Protein AF-A0A8H3QWP5-F1 (afdb_monomer)

Organism: NCBI:txid94130

Sequence (178 aa):
MARTQIYDEMELYLPGKKREYLRKMTQKAKNIYTLFKGIGIDKIGVVTSSADAISRLTDAQIQNIINLYTDELTKSQKLIGVNNCSRTRGLPAEVPAFSQPNAPSEMISSDMSQANVPSTSQSNPTYDRAYFRNKALDQYPNLYREFSSEKFDYYGITDETPCPLCKLDHDDEEVRKR

Structure (mmCIF, N/CA/C/O backbone):
data_AF-A0A8H3QWP5-F1
#
_entry.id   AF-A0A8H3QWP5-F1
#
loop_
_atom_site.group_PDB
_atom_site.id
_atom_site.type_symbol
_atom_site.label_atom_id
_atom_site.label_alt_id
_atom_site.label_comp_id
_atom_site.label_asym_id
_atom_site.label_entity_id
_atom_site.label_seq_id
_atom_site.pdbx_PDB_ins_code
_atom_site.Cartn_x
_atom_site.Cartn_y
_atom_site.Cartn_z
_atom_site.occupancy
_atom_site.B_iso_or_equiv
_atom_site.auth_seq_id
_atom_site.auth_comp_id
_atom_site.auth_asym_id
_atom_site.auth_atom_id
_atom_site.pdbx_PDB_model_num
ATOM 1 N N . MET A 1 1 ? 25.375 -9.830 1.004 1.00 60.62 1 MET A N 1
ATOM 2 C CA . MET A 1 1 ? 25.092 -11.029 0.184 1.00 60.62 1 MET A CA 1
ATOM 3 C C . MET A 1 1 ? 23.595 -11.269 -0.020 1.00 60.62 1 MET A C 1
ATOM 5 O O . MET A 1 1 ? 23.189 -11.263 -1.171 1.00 60.62 1 MET A O 1
ATOM 9 N N . ALA A 1 2 ? 22.760 -11.334 1.028 1.00 73.88 2 ALA A N 1
ATOM 10 C CA . ALA A 1 2 ? 21.319 -11.635 0.899 1.00 73.88 2 ALA A CA 1
ATOM 11 C C . ALA A 1 2 ? 20.515 -10.723 -0.058 1.00 73.88 2 ALA A C 1
ATOM 13 O O . ALA A 1 2 ? 19.660 -11.181 -0.804 1.00 73.88 2 ALA A O 1
ATOM 14 N N . ARG A 1 3 ? 20.800 -9.413 -0.082 1.00 71.06 3 ARG A N 1
ATOM 15 C CA . ARG A 1 3 ? 20.026 -8.457 -0.894 1.00 71.06 3 ARG A CA 1
ATOM 16 C C . ARG A 1 3 ? 20.215 -8.638 -2.404 1.00 71.06 3 ARG A C 1
ATOM 18 O O . ARG A 1 3 ? 19.312 -8.308 -3.156 1.00 71.06 3 ARG A O 1
ATOM 25 N N . THR A 1 4 ? 21.380 -9.121 -2.836 1.00 77.19 4 THR A N 1
ATOM 26 C CA . THR A 1 4 ? 21.665 -9.379 -4.256 1.00 77.19 4 THR A CA 1
ATOM 27 C C . THR A 1 4 ? 20.955 -10.647 -4.720 1.00 77.19 4 THR A C 1
ATOM 29 O O . THR A 1 4 ? 20.291 -10.602 -5.746 1.00 77.19 4 THR A O 1
ATOM 32 N N . GLN A 1 5 ? 20.984 -11.698 -3.892 1.00 82.62 5 GLN A N 1
ATOM 33 C CA . GLN A 1 5 ? 20.311 -12.977 -4.148 1.00 82.62 5 GLN A CA 1
ATOM 34 C C . GLN A 1 5 ? 18.800 -12.805 -4.350 1.00 82.62 5 GLN A C 1
ATOM 36 O O . GLN A 1 5 ? 18.251 -13.344 -5.299 1.00 82.62 5 GLN A O 1
ATOM 41 N N . ILE A 1 6 ? 18.145 -11.959 -3.545 1.00 83.25 6 ILE A N 1
ATOM 42 C CA . ILE A 1 6 ? 16.712 -11.652 -3.719 1.00 83.25 6 ILE A CA 1
ATOM 43 C C . ILE A 1 6 ? 16.421 -11.052 -5.102 1.00 83.25 6 ILE A C 1
ATOM 45 O O . ILE A 1 6 ? 15.401 -11.362 -5.711 1.00 83.25 6 ILE A O 1
ATOM 49 N N . TYR A 1 7 ? 17.296 -10.178 -5.610 1.00 83.44 7 TYR A N 1
ATOM 50 C CA . TYR A 1 7 ? 17.092 -9.603 -6.939 1.00 83.44 7 TYR A CA 1
ATOM 51 C C . TYR A 1 7 ? 17.389 -10.608 -8.053 1.00 83.44 7 TYR A C 1
ATOM 53 O O . TYR A 1 7 ? 16.681 -10.578 -9.053 1.00 83.44 7 TYR A O 1
ATOM 61 N N . ASP A 1 8 ? 18.384 -11.481 -7.871 1.00 82.25 8 ASP A N 1
ATOM 62 C CA . ASP A 1 8 ? 18.670 -12.581 -8.800 1.00 82.25 8 ASP A CA 1
ATOM 63 C C . ASP A 1 8 ? 17.463 -13.541 -8.890 1.00 82.25 8 ASP A C 1
ATOM 65 O O . ASP A 1 8 ? 17.059 -13.930 -9.982 1.00 82.25 8 ASP A O 1
ATOM 69 N N . GLU A 1 9 ? 16.823 -13.857 -7.759 1.00 85.62 9 GLU A N 1
ATOM 70 C CA . GLU A 1 9 ? 15.600 -14.671 -7.711 1.00 85.62 9 GLU A CA 1
ATOM 71 C C . GLU A 1 9 ? 14.400 -13.964 -8.356 1.00 85.62 9 GLU A C 1
ATOM 73 O O . GLU A 1 9 ? 13.692 -14.562 -9.163 1.00 85.62 9 GLU A O 1
ATOM 78 N N . MET A 1 10 ? 14.166 -12.682 -8.050 1.00 83.88 10 MET A N 1
ATOM 79 C CA . MET A 1 10 ? 13.062 -11.909 -8.640 1.00 83.88 10 MET A CA 1
ATOM 80 C C . MET A 1 10 ? 13.187 -11.752 -10.160 1.00 83.88 10 MET A C 1
ATOM 82 O O . MET A 1 10 ? 12.172 -11.682 -10.854 1.00 83.88 10 MET A O 1
ATOM 86 N N . GLU A 1 11 ? 14.414 -11.690 -10.677 1.00 81.00 11 GLU A N 1
ATOM 87 C CA . GLU A 1 11 ? 14.702 -11.573 -12.108 1.00 81.00 11 GLU A CA 1
ATOM 88 C C . GLU A 1 11 ? 14.178 -12.788 -12.898 1.00 81.00 11 GLU A C 1
ATOM 90 O O . GLU A 1 11 ? 13.692 -12.610 -14.015 1.00 81.00 11 GLU A O 1
ATOM 95 N N . LEU A 1 12 ? 14.146 -13.987 -12.293 1.00 80.94 12 LEU A N 1
ATOM 96 C CA . LEU A 1 12 ? 13.561 -15.197 -12.898 1.00 80.94 12 LEU A CA 1
ATOM 97 C C . LEU A 1 12 ? 12.047 -15.081 -13.131 1.00 80.94 12 LEU A C 1
ATOM 99 O O . LEU A 1 12 ? 11.532 -15.609 -14.115 1.00 80.94 12 LEU A O 1
ATOM 103 N N . TYR A 1 13 ? 11.332 -14.388 -12.243 1.00 82.75 13 TYR A N 1
ATOM 104 C CA . TYR A 1 13 ? 9.871 -14.249 -12.305 1.00 82.75 13 TYR A CA 1
ATOM 105 C C . TYR A 1 13 ? 9.412 -12.987 -13.052 1.00 82.75 13 TYR A C 1
ATOM 107 O O . TYR A 1 13 ? 8.229 -12.853 -13.362 1.00 82.75 13 TYR A O 1
ATOM 115 N N . LEU A 1 14 ? 10.327 -12.055 -13.345 1.00 83.75 14 LEU A N 1
ATOM 116 C CA . LEU A 1 14 ? 10.035 -10.765 -13.981 1.00 83.75 14 LEU A CA 1
ATOM 117 C C . LEU A 1 14 ? 10.857 -10.568 -15.270 1.00 83.75 14 LEU A C 1
ATOM 119 O O . LEU A 1 14 ? 11.648 -9.618 -15.359 1.00 83.75 14 LEU A O 1
ATOM 123 N N . PRO A 1 15 ? 10.668 -11.427 -16.294 1.00 78.94 15 PRO A 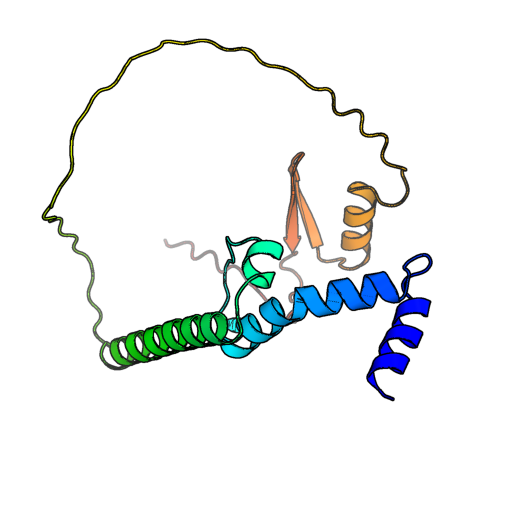N 1
ATOM 124 C CA . PRO A 1 15 ? 11.441 -11.356 -17.528 1.00 78.94 15 PRO A CA 1
ATOM 125 C C . PRO A 1 15 ? 11.294 -9.980 -18.192 1.00 78.94 15 PRO A C 1
ATOM 127 O O . PRO A 1 15 ? 10.198 -9.444 -18.355 1.00 78.94 15 PRO A O 1
ATOM 130 N N . GLY A 1 16 ? 12.429 -9.376 -18.550 1.00 79.56 16 GLY A N 1
ATOM 131 C CA . GLY A 1 16 ? 12.493 -8.048 -19.171 1.00 79.56 16 GLY A CA 1
ATOM 132 C C . GLY A 1 16 ? 12.560 -6.865 -18.194 1.00 79.56 16 GLY A C 1
ATOM 133 O O . GLY A 1 16 ? 12.768 -5.729 -18.632 1.00 79.56 16 GLY A O 1
ATOM 134 N N . LYS A 1 17 ? 12.445 -7.079 -16.876 1.00 83.12 17 LYS A N 1
ATOM 135 C CA . LYS A 1 17 ? 12.687 -6.024 -15.878 1.00 83.12 17 LYS A CA 1
ATOM 136 C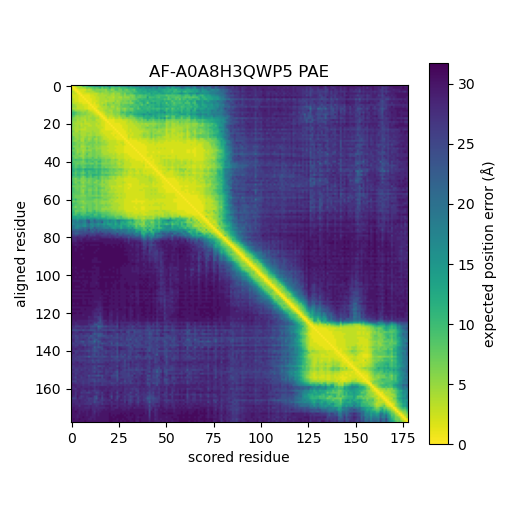 C . LYS A 1 17 ? 14.152 -6.013 -15.454 1.00 83.12 17 LYS A C 1
ATOM 138 O O . LYS A 1 17 ? 14.677 -6.988 -14.939 1.00 83.12 17 LYS A O 1
ATOM 143 N N . LYS A 1 18 ? 14.814 -4.863 -15.620 1.00 86.75 18 LYS A N 1
ATOM 144 C CA . LYS A 1 18 ? 16.208 -4.689 -15.193 1.00 86.75 18 LYS A CA 1
ATOM 145 C C . LYS A 1 18 ? 16.312 -4.634 -13.669 1.00 86.75 18 LYS A C 1
ATOM 147 O O . LYS A 1 18 ? 15.551 -3.922 -13.012 1.00 86.75 18 LYS A O 1
ATOM 152 N N . ARG A 1 19 ? 17.358 -5.249 -13.121 1.00 84.06 19 ARG A N 1
ATOM 153 C CA . ARG A 1 19 ? 17.723 -5.173 -11.696 1.00 84.06 19 ARG A CA 1
ATOM 154 C C . ARG A 1 19 ? 17.751 -3.754 -11.127 1.00 84.06 19 ARG A C 1
ATOM 156 O O . ARG A 1 19 ? 17.296 -3.514 -10.012 1.00 84.06 19 ARG A O 1
ATOM 163 N N . GLU A 1 20 ? 18.267 -2.790 -11.887 1.00 86.19 20 GLU A N 1
ATOM 164 C CA . GLU A 1 20 ? 18.340 -1.396 -11.435 1.00 86.19 20 GLU A CA 1
ATOM 165 C C . GLU A 1 20 ? 16.951 -0.775 -11.229 1.00 86.19 20 GLU A C 1
ATOM 167 O O . GLU A 1 20 ? 16.735 -0.023 -10.277 1.00 86.19 20 GLU A O 1
ATOM 172 N N . TYR A 1 21 ? 15.992 -1.131 -12.085 1.00 87.12 21 TYR A N 1
ATOM 173 C CA . TYR A 1 21 ? 14.604 -0.713 -11.932 1.00 87.12 21 TYR A CA 1
ATOM 174 C C . TYR A 1 21 ? 13.995 -1.305 -10.655 1.00 87.12 21 TYR A C 1
ATOM 176 O O . TYR A 1 21 ? 13.415 -0.561 -9.865 1.00 87.12 21 TYR A O 1
ATOM 184 N N . LEU A 1 22 ? 14.210 -2.602 -10.396 1.00 85.50 22 LEU A N 1
ATOM 185 C CA . LEU A 1 22 ? 13.763 -3.257 -9.159 1.00 85.50 22 LEU A CA 1
ATOM 186 C C . LEU A 1 22 ? 14.337 -2.558 -7.923 1.00 85.50 22 LEU A C 1
ATOM 188 O O . LEU A 1 22 ? 13.596 -2.203 -7.010 1.00 85.50 22 LEU A O 1
ATOM 192 N N . ARG A 1 23 ? 15.640 -2.255 -7.925 1.00 85.31 23 ARG A N 1
ATOM 193 C CA . ARG A 1 23 ? 16.289 -1.523 -6.829 1.00 85.31 23 ARG A CA 1
ATOM 194 C C . ARG A 1 23 ? 15.645 -0.155 -6.582 1.00 85.31 23 ARG A C 1
ATOM 196 O O . ARG A 1 23 ? 15.408 0.189 -5.424 1.00 85.31 23 ARG A O 1
ATOM 203 N N . LYS A 1 24 ? 15.367 0.617 -7.640 1.00 85.50 24 LYS A N 1
ATOM 204 C CA . LYS A 1 24 ? 14.715 1.936 -7.536 1.00 85.50 24 LYS A CA 1
ATOM 205 C C . LYS A 1 24 ? 13.301 1.814 -6.965 1.00 85.50 24 LYS A C 1
ATOM 207 O O . LYS A 1 24 ? 12.938 2.583 -6.079 1.00 85.50 24 LYS A O 1
ATOM 212 N N . MET A 1 25 ? 12.535 0.819 -7.409 1.00 84.50 25 MET A N 1
ATOM 213 C CA . MET A 1 25 ? 11.189 0.557 -6.891 1.00 84.50 25 MET A CA 1
ATOM 214 C C . MET A 1 25 ? 11.210 0.163 -5.410 1.00 84.50 25 MET A C 1
ATOM 216 O O . MET A 1 25 ? 10.470 0.740 -4.617 1.00 84.50 25 MET A O 1
ATOM 220 N N . THR A 1 26 ? 12.116 -0.727 -4.998 1.00 86.81 26 THR A N 1
ATOM 221 C CA . THR A 1 26 ? 12.268 -1.121 -3.587 1.00 86.81 26 THR A CA 1
ATOM 222 C C . THR A 1 26 ? 12.691 0.053 -2.705 1.00 86.81 26 THR A C 1
ATOM 224 O O . THR A 1 26 ? 12.250 0.165 -1.563 1.00 86.81 26 THR A O 1
ATOM 227 N N . GLN A 1 27 ? 13.537 0.953 -3.217 1.00 83.62 27 GLN A N 1
ATOM 228 C CA . GLN A 1 27 ? 13.913 2.171 -2.496 1.00 83.62 27 GLN A CA 1
ATOM 229 C C . GLN A 1 27 ? 12.716 3.107 -2.295 1.00 83.62 27 GLN A C 1
ATOM 231 O O . GLN A 1 27 ? 12.522 3.580 -1.179 1.00 83.62 27 GLN A O 1
ATOM 236 N N . LYS A 1 28 ? 11.886 3.314 -3.326 1.00 85.00 28 LYS A N 1
ATOM 237 C CA . LYS A 1 28 ? 10.649 4.108 -3.221 1.00 85.00 28 LYS A CA 1
ATOM 238 C C . LYS A 1 28 ? 9.640 3.500 -2.241 1.00 85.00 28 LYS A C 1
ATOM 240 O O . LYS A 1 28 ? 9.022 4.204 -1.450 1.00 85.00 28 LYS A O 1
ATOM 245 N N . ALA A 1 29 ? 9.503 2.176 -2.250 1.00 89.88 29 ALA A N 1
ATOM 246 C CA . ALA A 1 29 ? 8.539 1.474 -1.408 1.00 89.88 29 ALA A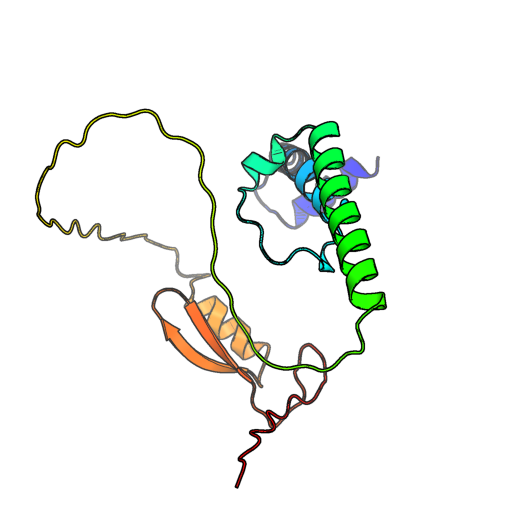 CA 1
ATOM 247 C C . ALA A 1 29 ? 8.916 1.441 0.085 1.00 89.88 29 ALA A C 1
ATOM 249 O O . ALA A 1 29 ? 8.054 1.176 0.924 1.00 89.88 29 ALA A O 1
ATOM 250 N N . LYS A 1 30 ? 10.182 1.717 0.438 1.00 91.88 30 LYS A N 1
ATOM 251 C CA . LYS A 1 30 ? 10.691 1.617 1.816 1.00 91.88 30 LYS A CA 1
ATOM 252 C C . LYS A 1 30 ? 9.825 2.395 2.810 1.00 91.88 30 LYS A C 1
ATOM 254 O O . LYS A 1 30 ? 9.472 1.867 3.857 1.00 91.88 30 LYS A O 1
ATOM 259 N N . ASN A 1 31 ? 9.467 3.628 2.470 1.00 93.56 31 ASN A N 1
ATOM 260 C CA . ASN A 1 31 ? 8.755 4.524 3.379 1.00 93.56 31 ASN A CA 1
ATOM 261 C C . ASN A 1 31 ? 7.309 4.080 3.609 1.00 93.56 31 ASN A C 1
ATOM 263 O O . ASN A 1 31 ? 6.837 4.093 4.743 1.00 93.56 31 ASN A O 1
ATOM 267 N N . ILE A 1 32 ? 6.648 3.607 2.550 1.00 93.88 32 ILE A N 1
ATOM 268 C CA . ILE A 1 32 ? 5.295 3.042 2.617 1.00 93.88 32 ILE A CA 1
ATOM 269 C C . ILE A 1 32 ? 5.292 1.824 3.548 1.00 93.88 32 ILE A C 1
ATOM 271 O O . ILE A 1 32 ? 4.470 1.739 4.456 1.00 93.88 32 ILE A O 1
ATOM 275 N N . TYR A 1 33 ? 6.261 0.918 3.372 1.00 94.12 33 TYR A N 1
ATOM 276 C CA . TYR A 1 33 ? 6.401 -0.263 4.221 1.00 94.12 33 TYR A CA 1
ATOM 277 C C . TYR A 1 33 ? 6.630 0.100 5.694 1.00 94.12 33 TYR A C 1
ATOM 279 O O . TYR A 1 33 ? 5.945 -0.431 6.566 1.00 94.12 33 TYR A O 1
ATOM 287 N N . THR A 1 34 ? 7.566 1.010 5.982 1.00 94.81 34 THR A N 1
ATOM 288 C CA . THR A 1 34 ? 7.873 1.429 7.359 1.00 94.81 34 THR A CA 1
ATOM 289 C C . THR A 1 34 ? 6.657 2.057 8.036 1.00 94.81 34 THR A C 1
ATOM 291 O O . THR A 1 34 ? 6.351 1.709 9.175 1.00 94.81 34 THR A O 1
ATOM 294 N N . LEU A 1 35 ? 5.940 2.933 7.326 1.00 94.94 35 LEU A N 1
ATOM 295 C CA . LEU A 1 35 ? 4.741 3.590 7.837 1.00 94.94 35 LEU A CA 1
ATOM 296 C C . LEU A 1 35 ? 3.647 2.571 8.173 1.00 94.94 35 LEU A C 1
ATOM 298 O O . LEU A 1 35 ? 3.133 2.558 9.289 1.00 94.94 35 LEU A O 1
ATOM 302 N N . PHE A 1 36 ? 3.320 1.685 7.230 1.00 94.62 36 PHE A N 1
ATOM 303 C CA . PHE A 1 36 ? 2.208 0.747 7.405 1.00 94.62 36 PHE A CA 1
ATOM 304 C C . PHE A 1 36 ? 2.518 -0.308 8.461 1.00 94.62 36 PHE A C 1
ATOM 306 O O . PHE A 1 36 ? 1.656 -0.654 9.263 1.00 94.62 36 PHE A O 1
ATOM 313 N N . LYS A 1 37 ? 3.767 -0.779 8.512 1.00 94.94 37 LYS A N 1
ATOM 314 C CA . LYS A 1 37 ? 4.221 -1.687 9.565 1.00 94.94 37 LYS A CA 1
ATOM 315 C C . LYS A 1 37 ? 4.176 -1.034 10.947 1.00 94.94 37 LYS A C 1
ATOM 317 O O . LYS A 1 37 ? 3.827 -1.709 11.906 1.00 94.94 37 LYS A O 1
ATOM 322 N N . GLY A 1 38 ? 4.540 0.247 11.047 1.00 93.94 38 GLY A N 1
ATOM 323 C CA . GLY A 1 38 ? 4.520 0.990 12.308 1.00 93.94 38 GLY A CA 1
ATOM 324 C C . GLY A 1 38 ? 3.110 1.216 12.853 1.00 93.94 38 GLY A C 1
ATOM 325 O O . GLY A 1 38 ? 2.896 1.099 14.054 1.00 93.94 38 GLY A O 1
ATOM 326 N N . ILE A 1 39 ? 2.143 1.486 11.975 1.00 92.88 39 ILE A N 1
ATOM 327 C CA . ILE A 1 39 ? 0.730 1.642 12.351 1.00 92.88 39 ILE A CA 1
ATOM 328 C C . ILE A 1 39 ? 0.085 0.277 12.673 1.00 92.88 39 ILE A C 1
ATOM 330 O O . ILE A 1 39 ? -0.640 0.137 13.665 1.00 92.88 39 ILE A O 1
ATOM 334 N N . GLY A 1 40 ? 0.396 -0.736 11.862 1.00 93.00 40 GLY A N 1
ATOM 335 C CA . GLY A 1 40 ? -0.297 -2.022 11.811 1.00 93.00 40 GLY A CA 1
ATOM 336 C C . GLY A 1 40 ? -1.222 -2.061 10.597 1.00 93.00 40 GLY A C 1
ATOM 337 O O . GLY A 1 40 ? -2.135 -1.246 10.481 1.00 93.00 40 GLY A O 1
ATOM 338 N N . ILE A 1 41 ? -0.967 -2.986 9.669 1.00 90.50 41 ILE A N 1
ATOM 339 C CA . ILE A 1 41 ? -1.709 -3.096 8.399 1.00 90.50 41 ILE A CA 1
ATOM 340 C C . ILE A 1 41 ? -3.196 -3.373 8.655 1.00 90.50 41 ILE A C 1
ATOM 342 O O . ILE A 1 41 ? -4.048 -2.855 7.944 1.00 90.50 41 ILE A O 1
ATOM 346 N N . ASP A 1 42 ? -3.497 -4.125 9.711 1.00 90.25 42 ASP A N 1
ATOM 347 C CA . ASP A 1 42 ? -4.840 -4.439 10.204 1.00 90.25 42 ASP A CA 1
ATOM 348 C C . ASP A 1 42 ? -5.661 -3.200 10.592 1.00 90.25 42 ASP A C 1
ATOM 350 O O . ASP A 1 42 ? -6.889 -3.239 10.572 1.00 90.25 42 ASP A O 1
ATOM 354 N N . LYS A 1 43 ? -4.994 -2.090 10.916 1.00 89.69 43 LYS A N 1
ATOM 355 C CA . LYS A 1 43 ? -5.643 -0.845 11.347 1.00 89.69 43 LYS A CA 1
ATOM 356 C C . LYS A 1 43 ? -5.855 0.141 10.204 1.00 89.69 43 LYS A C 1
ATOM 358 O O . LYS A 1 43 ? -6.516 1.159 10.386 1.00 89.69 43 LYS A O 1
ATOM 363 N N . ILE A 1 44 ? -5.278 -0.123 9.034 1.00 90.88 44 ILE A N 1
ATOM 364 C CA . ILE A 1 44 ? -5.355 0.775 7.885 1.00 90.88 44 ILE A CA 1
ATOM 365 C C . ILE A 1 44 ? -6.569 0.386 7.045 1.00 90.88 44 ILE A C 1
ATOM 367 O O . ILE A 1 44 ? -6.556 -0.629 6.358 1.00 90.88 44 ILE A O 1
ATOM 371 N N . GLY A 1 45 ? -7.609 1.223 7.075 1.00 89.56 45 GLY A N 1
ATOM 372 C CA . GLY A 1 45 ? -8.791 1.049 6.227 1.00 89.56 45 GLY A CA 1
ATOM 373 C C . GLY A 1 45 ? -8.579 1.573 4.805 1.00 89.56 45 GLY A C 1
ATOM 374 O O . GLY A 1 45 ? -8.578 0.815 3.841 1.00 89.56 45 GLY A O 1
ATOM 375 N N . VAL A 1 46 ? -8.395 2.889 4.663 1.00 90.75 46 VAL A N 1
ATOM 376 C CA . VAL A 1 46 ? -8.254 3.559 3.359 1.00 90.75 46 VAL A CA 1
ATOM 377 C C . VAL A 1 46 ? -7.092 4.543 3.397 1.00 90.75 46 VAL A C 1
ATOM 379 O O . VAL A 1 46 ? -6.923 5.287 4.362 1.00 90.75 46 VAL A O 1
ATOM 382 N N . VAL A 1 47 ? -6.313 4.576 2.315 1.00 92.25 47 VAL A N 1
ATOM 383 C CA . VAL A 1 47 ? -5.229 5.540 2.109 1.00 92.25 47 VAL A CA 1
ATOM 384 C C . VAL A 1 47 ? -5.573 6.410 0.908 1.00 92.25 47 VAL A C 1
ATOM 386 O O . VAL A 1 47 ? -5.664 5.924 -0.214 1.00 92.25 47 VAL A O 1
ATOM 389 N N . THR A 1 48 ? -5.769 7.705 1.147 1.00 95.25 48 THR A N 1
ATOM 390 C CA . THR A 1 48 ? -6.101 8.697 0.107 1.00 95.25 48 THR A CA 1
ATOM 391 C C . THR A 1 48 ? -4.863 9.328 -0.537 1.00 95.25 48 THR A C 1
ATOM 393 O O . THR A 1 48 ? -4.951 9.937 -1.601 1.00 95.25 48 THR A O 1
ATOM 396 N N . SER A 1 49 ? -3.695 9.170 0.088 1.00 92.62 49 SER A N 1
ATOM 397 C CA . SER A 1 49 ? -2.414 9.680 -0.405 1.00 92.62 49 SER A CA 1
ATOM 398 C C . SER A 1 49 ? -1.814 8.780 -1.484 1.00 92.62 49 SER A C 1
ATOM 400 O O . SER A 1 49 ? -1.868 7.555 -1.394 1.00 92.62 49 SER A O 1
ATOM 402 N N . SER A 1 50 ? -1.161 9.379 -2.482 1.00 93.00 50 SER A N 1
ATOM 403 C CA . SER A 1 50 ? -0.458 8.611 -3.514 1.00 93.00 50 SER A CA 1
ATOM 404 C C . SER A 1 50 ? 0.814 7.947 -2.974 1.00 93.00 50 SER A C 1
ATOM 406 O O . SER A 1 50 ? 1.462 8.443 -2.047 1.00 93.00 50 SER A O 1
ATOM 408 N N . ALA A 1 51 ? 1.223 6.843 -3.606 1.00 90.50 51 ALA A N 1
ATOM 409 C CA . ALA A 1 51 ? 2.452 6.134 -3.251 1.00 90.50 51 ALA A CA 1
ATOM 410 C C . ALA A 1 51 ? 3.698 7.032 -3.360 1.00 90.50 51 ALA A C 1
ATOM 412 O O . ALA A 1 51 ? 4.556 7.005 -2.478 1.00 90.50 51 ALA A O 1
ATOM 413 N N . ASP A 1 52 ? 3.781 7.875 -4.395 1.00 90.69 52 ASP A N 1
ATOM 414 C CA . ASP A 1 52 ? 4.894 8.817 -4.551 1.00 90.69 52 ASP A CA 1
ATOM 415 C C . ASP A 1 52 ? 4.882 9.906 -3.463 1.00 90.69 52 ASP A C 1
ATOM 417 O O . ASP A 1 52 ? 5.947 10.292 -2.982 1.00 90.69 52 ASP A O 1
ATOM 421 N N . ALA A 1 53 ? 3.708 10.378 -3.022 1.00 93.31 53 ALA A N 1
ATOM 422 C CA . ALA A 1 53 ? 3.620 11.348 -1.929 1.00 93.31 53 ALA A CA 1
ATOM 423 C C . ALA A 1 53 ? 4.137 10.754 -0.610 1.00 93.31 53 ALA A C 1
ATOM 425 O O . ALA A 1 53 ? 4.966 11.370 0.059 1.00 93.31 53 ALA A O 1
ATOM 426 N N . ILE A 1 54 ? 3.722 9.527 -0.281 1.00 94.19 54 ILE A N 1
ATOM 427 C CA . ILE A 1 54 ? 4.192 8.808 0.913 1.00 94.19 54 ILE A CA 1
ATOM 428 C C . ILE A 1 54 ? 5.693 8.500 0.799 1.00 94.19 54 ILE A C 1
ATOM 430 O O . ILE A 1 54 ? 6.441 8.637 1.766 1.00 94.19 54 ILE A O 1
ATOM 434 N N . SER A 1 55 ? 6.167 8.148 -0.400 1.00 92.88 55 SER A N 1
ATOM 435 C CA . SER A 1 55 ? 7.585 7.884 -0.658 1.00 92.88 55 SER A CA 1
ATOM 436 C C . SER A 1 55 ? 8.482 9.097 -0.398 1.00 92.88 55 SER A C 1
ATOM 438 O O . SER A 1 55 ? 9.672 8.905 -0.160 1.00 92.88 55 SER A O 1
ATOM 440 N N . ARG A 1 56 ? 7.958 10.327 -0.450 1.00 93.62 56 ARG A N 1
ATOM 441 C CA . ARG A 1 56 ? 8.737 11.556 -0.222 1.00 93.62 56 ARG A CA 1
ATOM 442 C C . ARG A 1 56 ? 8.879 11.940 1.250 1.00 93.62 56 ARG A C 1
ATOM 444 O O . ARG A 1 56 ? 9.626 12.871 1.542 1.00 93.62 56 ARG A O 1
ATOM 451 N N . LEU A 1 57 ? 8.181 11.257 2.156 1.00 93.88 57 LEU A N 1
ATOM 452 C CA . LEU A 1 57 ? 8.283 11.520 3.589 1.00 93.88 57 LEU A CA 1
ATOM 453 C C . LEU A 1 57 ? 9.684 11.193 4.114 1.00 93.88 57 LEU A C 1
ATOM 455 O O . LEU A 1 57 ? 10.323 10.240 3.669 1.00 93.88 57 LEU A O 1
ATOM 459 N N . THR A 1 58 ? 10.155 11.967 5.086 1.00 94.62 58 THR A N 1
ATOM 460 C CA . THR A 1 58 ? 11.376 11.646 5.832 1.00 94.62 58 THR A CA 1
ATOM 461 C C . THR A 1 58 ? 11.080 10.647 6.948 1.00 94.62 58 THR A C 1
ATOM 463 O O . THR A 1 58 ? 9.947 10.546 7.420 1.00 94.62 58 THR A O 1
ATOM 466 N N . ASP A 1 59 ? 12.108 9.942 7.425 1.00 93.94 59 ASP A N 1
ATOM 467 C CA . ASP A 1 59 ? 11.962 8.980 8.527 1.00 93.94 59 ASP A CA 1
ATOM 468 C C . ASP A 1 59 ? 11.343 9.636 9.785 1.00 93.94 59 ASP A C 1
ATOM 470 O O . ASP A 1 59 ? 10.494 9.040 10.447 1.00 93.94 59 ASP A O 1
ATOM 474 N N . ALA A 1 60 ? 11.678 10.902 10.067 1.00 95.94 60 ALA A N 1
ATOM 475 C CA . ALA A 1 60 ? 11.090 11.667 11.170 1.00 95.94 60 ALA A CA 1
ATOM 476 C C . ALA A 1 60 ? 9.596 11.976 10.955 1.00 95.94 60 ALA A C 1
ATOM 478 O O . ALA A 1 60 ? 8.797 11.857 11.881 1.00 95.94 60 ALA A O 1
ATOM 479 N N . GLN A 1 61 ? 9.200 12.342 9.730 1.00 96.19 61 GLN A N 1
ATOM 480 C CA . GLN A 1 61 ? 7.790 12.568 9.395 1.00 96.19 61 GLN A CA 1
ATOM 481 C C . GLN A 1 61 ? 6.975 11.279 9.523 1.00 96.19 61 GLN A C 1
ATOM 483 O O . GLN A 1 61 ? 5.875 11.306 10.066 1.00 96.19 61 GLN A O 1
ATOM 488 N N . ILE A 1 62 ? 7.533 10.149 9.078 1.00 95.69 62 ILE A N 1
ATOM 489 C CA . ILE A 1 62 ? 6.912 8.827 9.224 1.00 95.69 62 ILE A CA 1
ATOM 490 C C . ILE A 1 62 ? 6.687 8.508 10.703 1.00 95.69 62 ILE A C 1
ATOM 492 O O . ILE A 1 62 ? 5.578 8.135 11.082 1.00 95.69 62 ILE A O 1
ATOM 496 N N . GLN A 1 63 ? 7.700 8.708 11.550 1.00 95.19 63 GLN A N 1
ATOM 497 C CA . GLN A 1 63 ? 7.577 8.424 12.977 1.00 95.19 63 GLN A CA 1
ATOM 498 C C . GLN A 1 63 ? 6.534 9.314 13.665 1.00 95.19 63 GLN A C 1
ATOM 500 O O . GLN A 1 63 ? 5.762 8.826 14.486 1.00 95.19 63 GLN A O 1
ATOM 505 N N . ASN A 1 64 ? 6.456 10.595 13.297 1.00 95.81 64 ASN A N 1
ATOM 506 C CA . ASN A 1 64 ? 5.437 11.499 13.830 1.00 95.81 64 ASN A CA 1
ATOM 507 C C . ASN A 1 64 ? 4.016 11.036 13.483 1.00 95.81 64 ASN A C 1
ATOM 509 O O . ASN A 1 64 ? 3.140 11.077 14.343 1.00 95.81 64 ASN A O 1
ATOM 513 N N . ILE A 1 65 ? 3.795 10.558 12.254 1.00 94.31 65 ILE A N 1
ATOM 514 C CA . ILE A 1 65 ? 2.493 10.020 11.834 1.00 94.31 65 ILE A CA 1
ATOM 515 C C . ILE A 1 65 ? 2.154 8.750 12.626 1.00 94.31 65 ILE A C 1
ATOM 517 O O . ILE A 1 65 ? 1.032 8.613 13.108 1.00 94.31 65 ILE A O 1
ATOM 521 N N . ILE A 1 66 ? 3.122 7.842 12.801 1.00 94.75 66 ILE A N 1
ATOM 522 C CA . ILE A 1 66 ? 2.936 6.616 13.596 1.00 94.75 66 ILE A CA 1
ATOM 523 C C . ILE A 1 66 ? 2.543 6.961 15.038 1.00 94.75 66 ILE A C 1
ATOM 525 O O . ILE A 1 66 ? 1.593 6.384 15.572 1.00 94.75 66 ILE A O 1
ATOM 529 N N . ASN A 1 67 ? 3.244 7.911 15.661 1.00 93.56 67 ASN A N 1
ATOM 530 C CA . ASN A 1 67 ? 2.977 8.326 17.037 1.00 93.56 67 ASN A CA 1
ATOM 531 C C . ASN A 1 67 ? 1.580 8.941 17.171 1.00 93.56 67 ASN A C 1
ATOM 533 O O . ASN A 1 67 ? 0.827 8.537 18.051 1.00 93.56 67 ASN A O 1
ATOM 537 N N . LEU A 1 68 ? 1.199 9.837 16.251 1.00 91.12 68 LEU A N 1
ATOM 538 C CA . LEU A 1 68 ? -0.135 10.438 16.224 1.00 91.12 68 LEU A CA 1
ATOM 539 C C . LEU A 1 68 ? -1.236 9.369 16.188 1.00 91.12 68 LEU A C 1
ATOM 541 O O . LEU A 1 68 ? -2.158 9.405 16.999 1.00 91.12 68 LEU A O 1
ATOM 545 N N . TYR A 1 69 ? -1.108 8.386 15.293 1.00 88.12 69 TYR 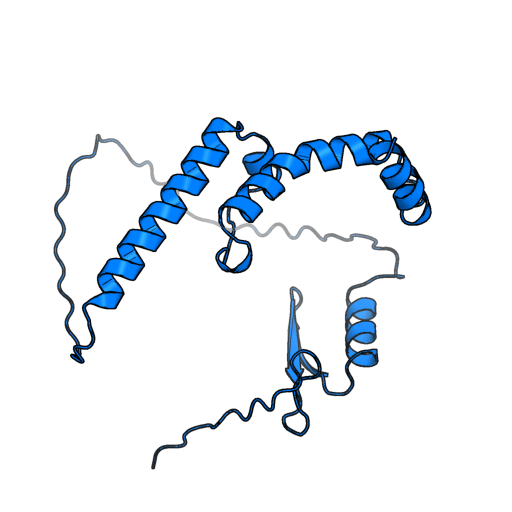A N 1
ATOM 546 C CA . TYR A 1 69 ? -2.109 7.327 15.146 1.00 88.12 69 TYR A CA 1
ATOM 547 C C . TYR A 1 69 ? -2.161 6.397 16.368 1.00 88.12 69 TYR A C 1
ATOM 549 O O . TYR A 1 69 ? -3.229 5.951 16.784 1.00 88.12 69 TYR A O 1
ATOM 557 N N . THR A 1 70 ? -1.011 6.124 16.985 1.00 86.94 70 THR A N 1
ATOM 558 C CA . THR A 1 70 ? -0.923 5.294 18.197 1.00 86.94 70 THR A CA 1
ATOM 559 C C . THR A 1 70 ? -1.531 6.007 19.413 1.00 86.94 70 THR A C 1
ATOM 561 O O . THR A 1 70 ? -2.246 5.391 20.207 1.00 86.94 70 THR A O 1
ATOM 564 N N . ASP A 1 71 ? -1.318 7.317 19.537 1.00 83.00 71 ASP A N 1
ATOM 565 C CA . ASP A 1 71 ? -1.872 8.141 20.615 1.00 83.00 71 ASP A CA 1
ATOM 566 C C . ASP A 1 71 ? -3.393 8.319 20.488 1.00 83.00 71 ASP A C 1
ATOM 568 O O . ASP A 1 71 ? -4.116 8.292 21.487 1.00 83.00 71 ASP A O 1
ATOM 572 N N . GLU A 1 72 ? -3.919 8.475 19.272 1.00 79.31 72 GLU A N 1
ATOM 573 C CA . GLU A 1 72 ? -5.370 8.494 19.040 1.00 79.31 72 GLU A CA 1
ATOM 574 C C . GLU A 1 72 ? -6.023 7.149 19.377 1.00 79.31 72 GLU A C 1
ATOM 576 O O . 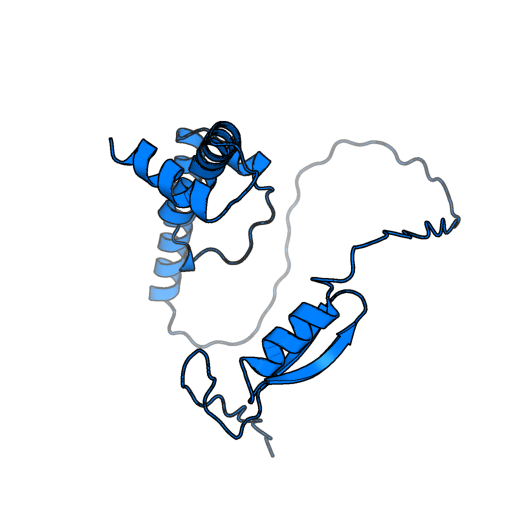GLU A 1 72 ? -7.099 7.103 19.986 1.00 79.31 72 GLU A O 1
ATOM 581 N N . LEU A 1 73 ? -5.355 6.040 19.053 1.00 72.81 73 LEU A N 1
ATOM 582 C CA . LEU A 1 73 ? -5.847 4.701 19.361 1.00 72.81 73 LEU A CA 1
ATOM 583 C C . LEU A 1 73 ? -5.879 4.440 20.875 1.00 72.81 73 LEU A C 1
ATOM 585 O O . LEU A 1 73 ? -6.859 3.919 21.404 1.00 72.81 73 LEU A O 1
ATOM 589 N N . THR A 1 74 ? -4.839 4.852 21.601 1.00 73.75 74 THR A N 1
ATOM 590 C CA . THR A 1 74 ? -4.797 4.701 23.065 1.00 73.75 74 THR A CA 1
ATOM 591 C C . THR A 1 74 ? -5.832 5.584 23.765 1.00 73.75 74 THR A C 1
ATOM 593 O O . THR A 1 74 ? -6.471 5.142 24.723 1.00 73.75 74 THR A O 1
ATOM 596 N N . LYS A 1 75 ? -6.076 6.806 23.270 1.00 78.69 75 LYS A N 1
ATOM 597 C CA . LYS A 1 75 ? -7.145 7.685 23.779 1.00 78.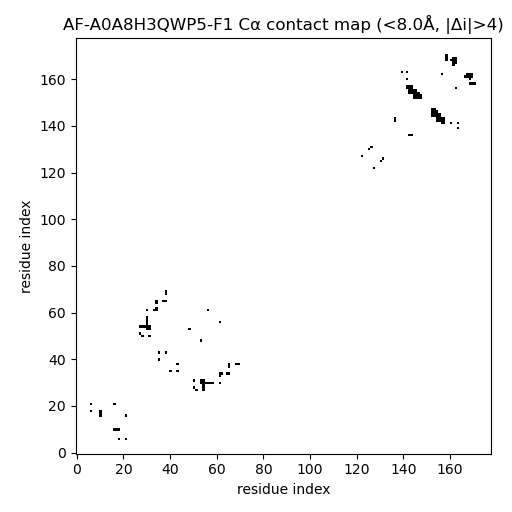69 75 LYS A CA 1
ATOM 598 C C . LYS A 1 75 ? -8.540 7.120 23.516 1.00 78.69 75 LYS A C 1
ATOM 600 O O . LYS A 1 75 ? -9.362 7.103 24.431 1.00 78.69 75 LYS A O 1
ATOM 605 N N . SER A 1 76 ? -8.808 6.646 22.300 1.00 67.00 76 SER A N 1
ATOM 606 C CA . SER A 1 76 ? -10.115 6.078 21.937 1.00 67.00 76 SER A CA 1
ATOM 607 C C . SER A 1 76 ? -10.417 4.788 22.707 1.00 67.00 76 SER A C 1
ATOM 609 O O . SER A 1 76 ? -11.515 4.647 23.241 1.00 67.00 76 SER A O 1
ATOM 611 N N . GLN A 1 77 ? -9.438 3.898 22.894 1.00 66.38 77 GLN A N 1
ATOM 612 C CA . GLN A 1 77 ? -9.598 2.700 23.732 1.00 66.38 77 GLN A CA 1
ATOM 613 C C . GLN A 1 77 ? -9.853 3.036 25.206 1.00 66.38 77 GLN A C 1
ATOM 615 O O . GLN A 1 77 ? -10.693 2.404 25.848 1.00 66.38 77 GLN A O 1
ATOM 620 N N . LYS A 1 78 ? -9.187 4.066 25.744 1.00 63.06 78 LYS A N 1
ATOM 621 C CA . LYS A 1 78 ? -9.423 4.539 27.117 1.00 63.06 78 LYS A CA 1
ATOM 622 C C . LYS A 1 78 ? -10.839 5.094 27.312 1.00 63.06 78 LYS A C 1
ATOM 624 O O . LYS A 1 78 ? -11.377 4.987 28.409 1.00 63.06 78 LYS A O 1
ATOM 629 N 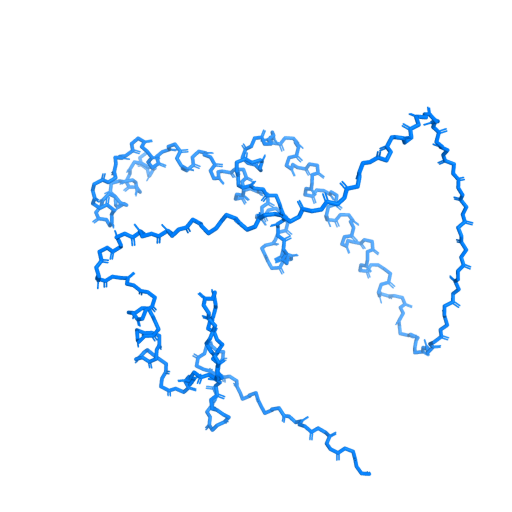N . LEU A 1 79 ? -11.448 5.652 26.264 1.00 56.38 79 LEU A N 1
ATOM 630 C CA . LEU A 1 79 ? -12.830 6.140 26.294 1.00 56.38 79 LEU A CA 1
ATOM 631 C C . LEU A 1 79 ? -13.854 4.992 26.230 1.00 56.38 79 LEU A C 1
ATOM 633 O O . LEU A 1 79 ? -14.890 5.058 26.887 1.00 56.38 79 LEU A O 1
ATOM 637 N N . ILE A 1 80 ? -13.541 3.920 25.494 1.00 52.94 80 ILE A N 1
ATOM 638 C CA . ILE A 1 80 ? -14.392 2.723 25.369 1.00 52.94 80 ILE A CA 1
ATOM 639 C C . ILE A 1 80 ? -14.331 1.853 26.640 1.00 52.94 80 ILE A C 1
ATOM 641 O O . ILE A 1 80 ? -15.324 1.249 27.035 1.00 52.94 80 ILE A O 1
ATOM 645 N N . GLY A 1 81 ? -13.207 1.859 27.366 1.00 49.09 81 GLY A N 1
ATOM 646 C CA . GLY A 1 81 ? -13.071 1.179 28.663 1.00 49.09 81 GLY A CA 1
ATOM 647 C C . GLY A 1 81 ? -13.955 1.729 29.796 1.00 49.09 81 GLY A C 1
ATOM 648 O O . GLY A 1 81 ? -13.915 1.187 30.898 1.00 49.09 81 GLY A O 1
ATOM 649 N N . VAL A 1 82 ? -14.739 2.790 29.558 1.00 49.03 82 VAL A N 1
ATOM 650 C CA . VAL A 1 82 ? -15.584 3.447 30.574 1.00 49.03 82 VAL A CA 1
ATOM 651 C C . VAL A 1 82 ? -17.083 3.416 30.225 1.00 49.03 82 VAL A C 1
ATOM 653 O O . VAL A 1 82 ? -17.898 3.831 31.043 1.00 49.03 82 VAL A O 1
ATOM 656 N N . ASN A 1 83 ? -17.515 2.888 29.073 1.00 47.94 83 ASN A N 1
ATOM 657 C CA . ASN A 1 83 ? -18.920 3.009 28.659 1.00 47.94 83 ASN A CA 1
ATOM 658 C C . ASN A 1 83 ? -19.625 1.691 28.295 1.00 47.94 83 ASN A C 1
ATOM 660 O O . ASN A 1 83 ? -20.199 1.555 27.220 1.00 47.94 83 ASN A O 1
ATOM 664 N N . ASN A 1 84 ? -19.788 0.804 29.282 1.00 47.81 84 ASN A N 1
ATOM 665 C CA . ASN A 1 84 ? -21.045 0.050 29.380 1.00 47.81 84 ASN A CA 1
ATOM 666 C C . ASN A 1 84 ? -22.129 0.962 29.969 1.00 47.81 84 ASN A C 1
ATOM 668 O O . ASN A 1 84 ? -22.473 0.873 31.142 1.00 47.81 84 ASN A O 1
ATOM 672 N N . CYS A 1 85 ? -22.656 1.863 29.144 1.00 38.25 85 CYS A N 1
ATOM 673 C CA . CYS A 1 85 ? -23.902 2.564 29.424 1.00 38.25 85 CYS A CA 1
ATOM 674 C C . CYS A 1 85 ? -24.694 2.676 28.126 1.00 38.25 85 CYS A C 1
ATOM 676 O O . CYS A 1 85 ? -24.464 3.537 27.282 1.00 38.25 85 CYS A O 1
ATOM 678 N N . SER A 1 86 ? -25.654 1.772 27.989 1.00 52.59 86 SER A N 1
ATOM 679 C CA . SER A 1 86 ? -26.743 1.849 27.032 1.00 52.59 86 SER A CA 1
ATOM 680 C C . SER A 1 86 ? -27.536 3.143 27.232 1.00 52.59 86 SER A C 1
ATOM 682 O O . SER A 1 86 ? -28.292 3.248 28.200 1.00 52.59 86 SER A O 1
ATOM 684 N N . ARG A 1 87 ? -27.438 4.107 26.304 1.00 40.38 87 ARG A N 1
ATOM 685 C CA . ARG A 1 87 ? -28.572 5.003 26.033 1.00 40.38 87 ARG A CA 1
ATOM 686 C C . ARG A 1 87 ? -28.576 5.644 24.647 1.00 40.38 87 ARG A C 1
ATOM 688 O O . ARG A 1 87 ? -27.610 6.215 24.165 1.00 40.38 87 ARG A O 1
ATOM 695 N N . THR A 1 88 ? -29.761 5.534 24.071 1.00 35.00 88 THR A N 1
ATOM 696 C CA . THR A 1 88 ? -30.327 6.105 22.853 1.00 35.00 88 THR A CA 1
ATOM 697 C C . THR A 1 88 ? -30.281 7.637 22.744 1.00 35.00 88 THR A C 1
ATOM 699 O O . THR A 1 88 ? -30.611 8.319 23.708 1.00 35.00 88 THR A O 1
ATOM 702 N N . ARG A 1 89 ? -30.069 8.093 21.496 1.00 44.56 89 ARG A N 1
ATOM 703 C CA . ARG A 1 89 ? -30.658 9.248 20.771 1.00 44.56 89 ARG A CA 1
ATOM 704 C C . ARG A 1 89 ? -30.522 10.662 21.380 1.00 44.56 89 ARG A C 1
ATOM 706 O O . ARG A 1 89 ? -31.154 10.981 22.377 1.00 44.56 89 ARG A O 1
ATOM 713 N N . GLY A 1 90 ? -29.865 11.550 20.624 1.00 29.86 90 GLY A N 1
ATOM 714 C CA . GLY A 1 90 ? -30.030 13.008 20.705 1.00 29.86 90 GLY A CA 1
ATOM 715 C C . GLY A 1 90 ? -28.885 13.778 20.038 1.00 29.86 90 GLY A C 1
ATOM 716 O O . GLY A 1 90 ? -27.771 13.757 20.545 1.00 29.86 90 GLY A O 1
ATOM 717 N N . LEU A 1 91 ? -29.157 14.451 18.911 1.00 44.09 91 LEU A N 1
ATOM 718 C CA . LEU A 1 91 ? -28.319 15.553 18.412 1.00 44.09 91 LEU A CA 1
ATOM 719 C C . LEU A 1 91 ? -28.274 16.673 19.467 1.00 44.09 91 LEU A C 1
ATOM 721 O O . LEU A 1 91 ? -29.256 16.856 20.190 1.00 44.09 91 LEU A O 1
ATOM 725 N N . PRO A 1 92 ? -27.202 17.478 19.491 1.00 38.72 92 PRO A N 1
ATOM 726 C CA . PRO A 1 92 ? -27.448 18.892 19.227 1.00 38.72 92 PRO A CA 1
ATOM 727 C C . PRO A 1 92 ? -26.392 19.548 18.331 1.00 38.72 92 PRO A C 1
ATOM 729 O O . PRO A 1 92 ? -25.208 19.216 18.342 1.00 38.72 92 PRO A O 1
ATOM 732 N N . ALA A 1 93 ? -26.886 20.510 17.556 1.00 37.44 93 ALA A N 1
ATOM 733 C CA . ALA A 1 93 ? -26.111 21.565 16.934 1.00 37.44 93 ALA A CA 1
ATOM 734 C C . ALA A 1 93 ? -25.491 22.470 18.010 1.00 37.44 93 ALA A C 1
ATOM 736 O O . ALA A 1 93 ? -26.144 22.733 19.013 1.00 37.44 93 ALA A O 1
ATOM 737 N N . GLU A 1 94 ? -24.274 22.959 17.769 1.00 32.59 94 GLU A N 1
ATOM 738 C CA . GLU A 1 94 ? -23.918 24.384 17.826 1.00 32.59 94 GLU A CA 1
ATOM 739 C C . GLU A 1 94 ? -22.436 24.575 17.462 1.00 32.59 94 GLU A C 1
ATOM 741 O O . GLU A 1 94 ? -21.548 23.852 17.909 1.00 32.59 94 GLU A O 1
ATOM 746 N N . VAL A 1 95 ? -22.197 25.546 16.582 1.00 39.25 95 VAL A N 1
ATOM 747 C CA . VAL A 1 95 ? -20.885 26.053 16.152 1.00 39.25 95 VAL A CA 1
ATOM 748 C C . VAL A 1 95 ? -20.456 27.152 17.138 1.00 39.25 95 VAL A C 1
ATOM 750 O O . VAL A 1 95 ? -21.327 27.787 17.734 1.00 39.25 95 VAL A O 1
ATOM 753 N N . PRO A 1 96 ? -19.160 27.506 17.225 1.00 40.84 96 PRO A N 1
ATOM 754 C CA . PRO A 1 96 ? -18.877 28.894 16.853 1.00 40.84 96 PRO A CA 1
ATOM 755 C C . PRO A 1 96 ? -17.607 29.113 16.017 1.00 40.84 96 PRO A C 1
ATOM 757 O O . PRO A 1 96 ? -16.632 28.366 16.059 1.00 40.84 96 PRO A O 1
ATOM 760 N N . ALA A 1 97 ? -17.714 30.182 15.230 1.00 30.23 97 ALA A N 1
ATOM 761 C CA . ALA A 1 97 ? -16.855 30.688 14.167 1.00 30.23 97 ALA A CA 1
ATOM 762 C C . ALA A 1 97 ? -15.536 31.327 14.629 1.00 30.23 97 ALA A C 1
ATOM 764 O O . ALA A 1 97 ? -15.436 31.696 15.787 1.00 30.23 97 ALA A O 1
ATOM 765 N N . PHE A 1 98 ? -14.601 31.515 13.681 1.00 28.02 98 PHE A N 1
ATOM 766 C CA . PHE A 1 98 ? -13.639 32.630 13.468 1.00 28.02 98 PHE A CA 1
ATOM 767 C C . PHE A 1 98 ? -12.715 32.185 12.301 1.00 28.02 98 PHE A C 1
ATOM 769 O O . PHE A 1 98 ? -12.253 31.052 12.322 1.00 28.02 98 PHE A O 1
ATOM 776 N N . SER A 1 99 ? -12.353 32.899 11.230 1.00 32.50 99 SER A N 1
ATOM 777 C CA . SER A 1 99 ? -12.649 34.210 10.635 1.00 32.50 99 SER A CA 1
ATOM 778 C C . SER A 1 99 ? -12.190 34.145 9.161 1.00 32.50 99 SER A C 1
ATOM 780 O O . SER A 1 99 ? -11.157 33.538 8.879 1.00 32.50 99 SER A O 1
ATOM 782 N N . GLN A 1 100 ? -12.908 34.775 8.224 1.00 36.91 100 GLN A N 1
ATOM 783 C CA . GLN A 1 100 ? -12.451 35.003 6.838 1.00 36.91 100 GLN A CA 1
ATOM 784 C C . GLN A 1 100 ? -11.628 36.299 6.714 1.00 36.91 100 GLN A C 1
ATOM 786 O O . GLN A 1 100 ? -11.769 37.198 7.545 1.00 36.91 100 GLN A O 1
ATOM 791 N N . PRO A 1 101 ? -10.874 36.452 5.612 1.00 32.88 101 PRO A N 1
ATOM 792 C CA . PRO A 1 101 ? -10.855 37.722 4.878 1.00 32.88 101 PRO A CA 1
ATOM 793 C C . PRO A 1 101 ? -11.486 37.602 3.475 1.00 32.88 101 PRO A C 1
ATOM 795 O O . PRO A 1 101 ? -11.243 36.642 2.747 1.00 32.88 101 PRO A O 1
ATOM 798 N N . ASN A 1 102 ? -12.289 38.615 3.128 1.00 32.91 102 ASN A N 1
ATOM 799 C CA . ASN A 1 102 ? -12.942 38.907 1.834 1.00 32.91 102 ASN A CA 1
ATOM 800 C C . ASN A 1 102 ? -11.888 39.130 0.712 1.00 32.91 102 ASN A C 1
ATOM 802 O O . ASN A 1 102 ? -10.752 39.458 1.038 1.00 32.91 102 ASN A O 1
ATOM 806 N N . ALA A 1 103 ? -12.110 39.029 -0.608 1.00 33.72 103 ALA A N 1
ATOM 807 C CA . ALA A 1 103 ? -13.235 39.307 -1.522 1.00 33.72 103 ALA A CA 1
ATOM 808 C C . ALA A 1 103 ? -12.877 38.747 -2.944 1.00 33.72 103 ALA A C 1
ATOM 810 O O . ALA A 1 103 ? -11.800 38.168 -3.080 1.00 33.72 103 ALA A O 1
ATOM 811 N N . PRO A 1 104 ? -13.595 39.072 -4.045 1.00 37.75 104 PRO A N 1
ATOM 812 C CA . PRO A 1 104 ? -15.012 38.876 -4.362 1.00 37.75 104 PRO A CA 1
ATOM 813 C C . PRO A 1 104 ? -15.233 37.896 -5.549 1.00 37.75 104 PRO A C 1
ATOM 815 O O . PRO A 1 104 ? -14.350 37.662 -6.369 1.00 37.75 104 PRO A O 1
ATOM 818 N N . SER A 1 105 ? -16.450 37.352 -5.649 1.00 36.47 105 SER A N 1
ATOM 819 C CA . SER A 1 105 ? -16.933 36.522 -6.762 1.00 36.47 105 SER A CA 1
ATOM 820 C C . SER A 1 105 ? -17.089 37.299 -8.072 1.00 36.47 105 SER A C 1
ATOM 822 O O . SER A 1 105 ? -17.803 38.299 -8.103 1.00 36.47 105 SER A O 1
ATOM 824 N N . GLU A 1 106 ? -16.570 36.743 -9.169 1.00 33.75 106 GLU A N 1
ATOM 825 C CA . GLU A 1 106 ? -17.132 36.943 -10.506 1.00 33.75 106 GLU A CA 1
ATOM 826 C C . GLU A 1 106 ? -17.904 35.686 -10.921 1.00 33.75 106 GLU A C 1
ATOM 828 O O . GLU A 1 106 ? -17.392 34.566 -10.906 1.00 33.75 106 GLU A O 1
ATOM 833 N N . MET A 1 107 ? -19.180 35.894 -11.239 1.00 37.03 107 MET A N 1
ATOM 834 C CA . MET A 1 107 ? -20.056 34.922 -11.877 1.00 37.03 107 MET A CA 1
ATOM 835 C C . MET A 1 107 ? -19.626 34.732 -13.329 1.00 37.03 107 MET A C 1
ATOM 837 O O . MET A 1 107 ? -19.556 35.709 -14.071 1.00 37.03 107 MET A O 1
ATOM 841 N N . ILE A 1 108 ? -19.472 33.484 -13.773 1.00 33.47 108 ILE A N 1
ATOM 842 C CA . ILE A 1 108 ? -19.656 33.165 -15.188 1.00 33.47 108 ILE A CA 1
ATOM 843 C C . ILE A 1 108 ? -20.472 31.885 -15.338 1.00 33.47 108 ILE A C 1
ATOM 845 O O . ILE A 1 108 ? -20.253 30.872 -14.679 1.00 33.47 108 ILE A O 1
ATOM 849 N N . SER A 1 109 ? -21.476 32.046 -16.182 1.00 32.31 109 SER A N 1
ATOM 850 C CA . SER A 1 109 ? -22.588 31.179 -16.525 1.00 32.31 109 SER A CA 1
ATOM 851 C C . SER A 1 109 ? -22.178 30.049 -17.479 1.00 32.31 109 SER A C 1
ATOM 853 O O . SER A 1 109 ? -21.389 30.290 -18.383 1.00 32.31 109 SER A O 1
ATOM 855 N N . SER A 1 110 ? -22.801 28.882 -17.276 1.00 38.31 110 SER A N 1
ATOM 856 C CA . SER A 1 110 ? -23.365 27.925 -18.253 1.00 38.31 110 SER A CA 1
ATOM 857 C C . SER A 1 110 ? -22.535 27.305 -19.400 1.00 38.31 110 SER A C 1
ATOM 859 O O . SER A 1 110 ? -21.656 27.906 -19.999 1.00 38.31 110 SER A O 1
ATOM 861 N N . ASP A 1 111 ? -22.986 26.090 -19.741 1.00 30.45 111 ASP A N 1
ATOM 862 C CA . ASP A 1 111 ? -22.839 25.328 -20.993 1.00 30.45 111 ASP A CA 1
ATOM 863 C C . ASP A 1 111 ? -21.645 24.376 -21.224 1.00 30.45 111 ASP A C 1
ATOM 865 O O . ASP A 1 111 ? -20.562 24.711 -21.688 1.00 30.45 111 ASP A O 1
ATOM 869 N N . MET A 1 112 ? -21.936 23.097 -20.956 1.00 44.12 112 MET A N 1
ATOM 870 C CA . MET A 1 112 ? -22.074 22.030 -21.958 1.00 44.12 112 MET A CA 1
ATOM 871 C C . MET A 1 112 ? -21.118 22.049 -23.167 1.00 44.12 112 MET A C 1
ATOM 873 O O . MET A 1 112 ? -21.379 22.666 -24.193 1.00 44.12 112 MET A O 1
ATOM 877 N N . SER A 1 113 ? -20.110 21.175 -23.131 1.00 36.75 113 SER A N 1
ATOM 878 C CA . SER A 1 113 ? -19.779 20.355 -24.302 1.00 36.75 113 SER A CA 1
ATOM 879 C C . SER A 1 113 ? -19.171 19.021 -23.873 1.00 36.75 113 SER A C 1
ATOM 881 O O . SER A 1 113 ? -18.130 18.939 -23.225 1.00 36.75 113 SER A O 1
ATOM 883 N N . GLN A 1 114 ? -19.877 17.950 -24.236 1.00 44.22 114 GLN A N 1
ATOM 884 C CA . GLN A 1 114 ? -19.304 16.621 -24.321 1.00 44.22 114 GLN A CA 1
ATOM 885 C C . GLN A 1 114 ? -18.171 16.645 -25.347 1.00 44.22 114 GLN A C 1
ATOM 887 O O . GLN A 1 114 ? -18.395 16.957 -26.514 1.00 44.22 114 GLN A O 1
ATOM 892 N N . ALA A 1 115 ? -16.980 16.237 -24.928 1.00 28.75 115 ALA A N 1
ATOM 893 C CA . ALA A 1 115 ? -15.980 15.708 -25.837 1.00 28.75 115 ALA A CA 1
ATOM 894 C C . ALA A 1 115 ? -15.875 14.206 -25.566 1.00 28.75 115 ALA A C 1
ATOM 896 O O . ALA A 1 115 ? -15.182 13.760 -24.652 1.00 28.75 115 ALA A O 1
ATOM 897 N N . ASN A 1 116 ? -16.616 13.432 -26.362 1.00 48.78 116 ASN A N 1
ATOM 898 C CA . ASN A 1 116 ? -16.364 12.013 -26.563 1.00 48.78 116 ASN A CA 1
ATOM 899 C C . ASN A 1 116 ? -14.926 11.871 -27.073 1.00 48.78 116 ASN A C 1
ATOM 901 O O . ASN A 1 116 ? -14.638 12.198 -28.223 1.00 48.78 116 ASN A O 1
ATOM 905 N N . VAL A 1 117 ? -14.028 11.375 -26.228 1.00 31.86 117 VAL A N 1
ATOM 906 C CA . VAL A 1 117 ? -12.760 10.818 -26.694 1.00 31.86 117 VAL A CA 1
ATOM 907 C C . VAL A 1 117 ? -12.999 9.319 -26.854 1.00 31.86 117 VAL A C 1
ATOM 909 O O . VAL A 1 117 ? -13.113 8.626 -25.838 1.00 31.86 117 VAL A O 1
ATOM 912 N N . PRO A 1 118 ? -13.114 8.782 -28.084 1.00 40.94 118 PRO A N 1
ATOM 913 C CA . PRO A 1 118 ? -13.130 7.346 -28.262 1.00 40.94 118 PRO A CA 1
ATOM 914 C C . PRO A 1 118 ? -11.728 6.858 -27.916 1.00 40.94 118 PRO A C 1
ATOM 916 O O . PRO A 1 118 ? -10.784 6.978 -28.694 1.00 40.94 118 PRO A O 1
ATOM 919 N N . SER A 1 119 ? -11.584 6.343 -26.699 1.00 38.72 119 SER A N 1
ATOM 920 C CA . SER A 1 119 ? -10.390 5.621 -26.285 1.00 38.72 119 SER A CA 1
ATOM 921 C C . SER A 1 119 ? -10.411 4.271 -26.996 1.00 38.72 119 SER A C 1
ATOM 923 O O . SER A 1 119 ? -10.739 3.247 -26.404 1.00 38.72 119 SER A O 1
ATOM 925 N N . THR A 1 120 ? -10.092 4.252 -28.290 1.00 49.91 120 THR A N 1
ATOM 926 C CA . THR A 1 120 ? -9.654 3.030 -28.967 1.00 49.91 120 THR A CA 1
ATOM 927 C C . THR A 1 120 ? -8.268 2.684 -28.443 1.00 49.91 120 THR A C 1
ATOM 929 O O . THR A 1 120 ? -7.252 2.880 -29.106 1.00 49.91 120 THR A O 1
ATOM 932 N N . SER A 1 121 ? -8.230 2.191 -27.210 1.00 51.03 121 SER A N 1
ATOM 933 C CA . SER A 1 121 ? -7.080 1.493 -26.665 1.00 51.03 121 SER A CA 1
ATOM 934 C C . SER A 1 121 ? -7.115 0.095 -27.263 1.00 51.03 121 SER A C 1
ATOM 936 O O . SER A 1 121 ? -7.874 -0.763 -26.819 1.00 51.03 121 SER A O 1
ATOM 938 N N . GLN A 1 122 ? -6.324 -0.123 -28.309 1.00 55.34 122 GLN A N 1
ATOM 939 C CA . GLN A 1 122 ? -5.993 -1.460 -28.789 1.00 55.34 122 GLN A CA 1
ATOM 940 C C . GLN A 1 122 ? -5.273 -2.215 -27.656 1.00 55.34 122 GLN A C 1
ATOM 942 O O . GLN A 1 122 ? -4.054 -2.133 -27.521 1.00 55.34 122 GLN A O 1
ATOM 947 N N . SER A 1 123 ? -6.015 -2.907 -26.787 1.00 56.34 123 SER A N 1
ATOM 948 C CA . SER A 1 123 ? -5.436 -3.803 -25.782 1.00 56.34 123 SER A CA 1
ATOM 949 C C . SER A 1 123 ? -5.341 -5.212 -26.358 1.00 56.34 123 SER A C 1
ATOM 951 O O . SER A 1 123 ? -6.356 -5.811 -26.708 1.00 56.34 123 SER A O 1
ATOM 953 N N . ASN A 1 124 ? -4.118 -5.733 -26.460 1.00 58.28 124 ASN A N 1
ATOM 954 C CA . ASN A 1 124 ? -3.830 -7.104 -26.888 1.00 58.28 124 ASN A CA 1
ATOM 955 C C . ASN A 1 124 ? -4.683 -8.134 -26.100 1.00 58.28 124 ASN A C 1
ATOM 957 O O . ASN A 1 124 ? -4.761 -8.028 -24.874 1.00 58.28 124 ASN A O 1
ATOM 961 N N . PRO A 1 125 ? -5.294 -9.144 -26.753 1.00 60.25 125 PRO A N 1
ATOM 962 C CA . PRO A 1 125 ? -6.469 -9.857 -26.232 1.00 60.25 125 PRO A CA 1
ATOM 963 C C . PRO A 1 125 ? -6.154 -11.044 -25.303 1.00 60.25 125 PRO A C 1
ATOM 965 O O . PRO A 1 125 ? -6.971 -11.946 -25.159 1.00 60.25 125 PRO A O 1
ATOM 968 N N . THR A 1 126 ? -4.971 -11.105 -24.685 1.00 62.94 126 THR A N 1
ATOM 969 C CA . THR A 1 126 ? -4.593 -12.285 -23.875 1.00 62.94 126 THR A CA 1
ATOM 970 C C . THR A 1 126 ? -5.019 -12.175 -22.410 1.00 62.94 126 THR A C 1
ATOM 972 O O . THR A 1 126 ? -5.322 -13.185 -21.787 1.00 62.94 126 THR A O 1
ATOM 975 N N . TYR A 1 127 ? -5.062 -10.960 -21.860 1.00 80.25 127 TYR A N 1
ATOM 976 C CA . TYR A 1 127 ? -5.373 -10.697 -20.449 1.00 80.25 127 TYR A CA 1
ATOM 977 C C . TYR A 1 127 ? -6.368 -9.543 -20.336 1.00 80.25 127 TYR A C 1
ATOM 979 O O . TYR A 1 127 ? -6.098 -8.521 -19.704 1.00 80.25 127 TYR A O 1
ATOM 987 N N . ASP A 1 128 ? -7.494 -9.666 -21.030 1.00 85.62 128 ASP A N 1
ATOM 988 C CA . ASP A 1 128 ? -8.569 -8.693 -20.922 1.00 85.62 128 ASP A CA 1
ATOM 989 C C . ASP A 1 128 ? -9.394 -8.915 -19.642 1.00 85.62 128 ASP A C 1
ATOM 991 O O . ASP A 1 128 ? -9.200 -9.858 -18.867 1.00 85.62 128 ASP A O 1
ATOM 995 N N . ARG A 1 129 ? -10.334 -8.005 -19.385 1.00 87.31 129 ARG A N 1
ATOM 996 C CA . ARG A 1 129 ? -11.215 -8.108 -18.220 1.00 87.31 129 ARG A CA 1
ATOM 997 C C . ARG A 1 129 ? -12.011 -9.418 -18.227 1.00 87.31 129 ARG A C 1
ATOM 999 O O . ARG A 1 129 ? -12.230 -9.985 -17.163 1.00 87.31 129 ARG A O 1
ATOM 1006 N N . ALA A 1 130 ? -12.412 -9.915 -19.399 1.00 86.69 130 ALA A N 1
ATOM 1007 C CA . ALA A 1 130 ? -13.144 -11.172 -19.524 1.00 86.69 130 ALA A CA 1
ATOM 1008 C C . ALA A 1 130 ? -12.291 -12.377 -19.101 1.00 86.69 130 ALA A C 1
ATOM 1010 O O . ALA A 1 130 ? -12.773 -13.233 -18.361 1.00 86.69 130 ALA A O 1
ATOM 1011 N N . TYR A 1 131 ? -11.012 -12.399 -19.477 1.00 89.31 131 TYR A N 1
ATOM 1012 C CA . TYR A 1 131 ? -10.055 -13.420 -19.069 1.00 89.31 131 TYR A CA 1
ATOM 1013 C C . TYR A 1 131 ? -9.954 -13.525 -17.543 1.00 89.31 131 TYR A C 1
ATOM 1015 O O . TYR A 1 131 ? -10.075 -14.620 -16.994 1.00 89.31 131 TYR A O 1
ATOM 1023 N N . PHE A 1 132 ? -9.790 -12.398 -16.840 1.00 88.31 132 PHE A N 1
ATOM 1024 C CA . PHE A 1 132 ? -9.703 -12.404 -15.374 1.00 88.31 132 PHE A CA 1
ATOM 1025 C C . PHE A 1 132 ? -11.005 -12.851 -14.705 1.00 88.31 132 PHE A C 1
ATOM 1027 O O . PHE A 1 132 ? -10.953 -13.592 -13.724 1.00 88.31 132 PHE A O 1
ATOM 1034 N N . ARG A 1 133 ? -12.166 -12.456 -15.249 1.00 88.88 133 ARG A N 1
ATOM 1035 C CA . ARG A 1 133 ? -13.475 -12.919 -14.756 1.00 88.88 133 ARG A CA 1
ATOM 1036 C C . ARG A 1 133 ? -13.599 -14.437 -14.859 1.00 88.88 133 ARG A C 1
ATOM 1038 O O . ARG A 1 133 ? -13.928 -15.086 -13.874 1.00 88.88 133 ARG A O 1
ATOM 1045 N N . ASN A 1 134 ? -13.292 -14.999 -16.027 1.00 88.81 134 ASN A N 1
ATOM 1046 C CA . ASN A 1 134 ? -13.388 -16.442 -16.254 1.00 88.81 134 ASN A CA 1
ATOM 1047 C C . ASN A 1 134 ? -12.408 -17.206 -15.359 1.00 88.81 134 ASN A C 1
ATOM 1049 O O . ASN A 1 134 ? -12.795 -18.168 -14.709 1.00 88.81 134 ASN A O 1
ATOM 1053 N N . LYS A 1 135 ? -11.171 -16.708 -15.223 1.00 90.44 135 LYS A N 1
ATOM 1054 C CA . LYS A 1 135 ? -10.184 -17.288 -14.304 1.00 90.44 135 LYS A CA 1
ATOM 1055 C C . LYS A 1 135 ? -10.645 -17.314 -12.846 1.00 90.44 135 LYS A C 1
ATOM 1057 O O . LYS A 1 135 ? -10.323 -18.268 -12.146 1.00 90.44 135 LYS A O 1
ATOM 1062 N N . ALA A 1 136 ? -11.359 -16.285 -12.387 1.00 87.06 136 ALA A N 1
ATOM 1063 C CA . ALA A 1 136 ? -11.896 -16.245 -11.029 1.00 87.06 136 ALA A CA 1
ATOM 1064 C C . ALA A 1 136 ? -13.027 -17.268 -10.833 1.00 87.06 136 ALA A C 1
ATOM 1066 O O . ALA A 1 136 ? -13.030 -17.977 -9.832 1.00 87.06 136 ALA A O 1
ATOM 1067 N N . LEU A 1 137 ? -13.940 -17.391 -11.802 1.00 87.56 137 LEU A N 1
ATOM 1068 C CA . LEU A 1 137 ? -15.037 -18.365 -11.747 1.00 87.56 137 LEU A CA 1
ATOM 1069 C C . LEU A 1 137 ? -14.534 -19.818 -11.831 1.00 87.56 137 LEU A C 1
ATOM 1071 O O . LEU A 1 137 ? -15.047 -20.676 -11.123 1.00 87.56 137 LEU A O 1
ATOM 1075 N N . ASP A 1 138 ? -13.482 -20.085 -12.613 1.00 87.31 138 ASP A N 1
ATOM 1076 C CA . ASP A 1 138 ? -12.844 -21.411 -12.672 1.00 87.31 138 ASP A CA 1
ATOM 1077 C C . ASP A 1 138 ? -12.207 -21.814 -11.331 1.00 87.31 138 ASP A C 1
ATOM 1079 O O . ASP A 1 138 ? -12.150 -22.994 -10.987 1.00 87.31 138 ASP A O 1
ATOM 1083 N N . GLN A 1 139 ? -11.677 -20.841 -10.583 1.00 88.69 139 GLN A N 1
ATOM 1084 C CA . GLN A 1 139 ? -10.978 -21.097 -9.324 1.00 88.69 139 GLN A CA 1
ATOM 1085 C C . GLN A 1 139 ? -11.935 -21.261 -8.135 1.00 88.69 139 GLN A C 1
ATOM 1087 O O . GLN A 1 139 ? -11.594 -21.958 -7.177 1.00 88.69 139 GLN A O 1
ATOM 1092 N N . TYR A 1 140 ? -13.115 -20.640 -8.189 1.00 85.19 140 TYR A N 1
ATOM 1093 C CA . TYR A 1 140 ? -14.086 -20.622 -7.097 1.00 85.19 140 TYR A CA 1
ATOM 1094 C C . TYR A 1 140 ? -15.473 -21.042 -7.611 1.00 85.19 140 TYR A C 1
ATOM 1096 O O . TYR A 1 140 ? -16.267 -20.178 -7.975 1.00 85.19 140 TYR A O 1
ATOM 1104 N N . PRO A 1 141 ? -15.801 -22.351 -7.599 1.00 81.56 141 PRO A N 1
ATOM 1105 C CA . PRO A 1 141 ? -17.075 -22.865 -8.118 1.00 81.56 141 PRO A CA 1
ATOM 1106 C C . PRO A 1 141 ? -18.317 -22.297 -7.419 1.00 81.56 141 PRO A C 1
ATOM 1108 O O . PRO A 1 141 ? -19.386 -22.234 -8.016 1.00 81.56 141 PRO A O 1
ATOM 1111 N N . ASN A 1 142 ? -18.164 -21.864 -6.166 1.00 80.88 142 ASN A N 1
ATOM 1112 C CA . ASN A 1 142 ? -19.246 -21.327 -5.336 1.00 80.88 142 ASN A CA 1
ATOM 1113 C C . ASN A 1 142 ? -19.476 -19.823 -5.581 1.00 80.88 142 ASN A C 1
ATOM 1115 O O . ASN A 1 142 ? -20.328 -19.212 -4.942 1.00 80.88 142 ASN A O 1
ATOM 1119 N N . LEU A 1 143 ? -18.680 -19.202 -6.458 1.00 87.62 143 LEU A N 1
ATOM 1120 C CA . LEU A 1 143 ? -18.800 -17.800 -6.834 1.00 87.62 143 LEU A CA 1
ATOM 1121 C C . LEU A 1 143 ? -19.664 -17.688 -8.095 1.00 87.62 143 LEU A C 1
ATOM 1123 O O . LEU A 1 143 ? -19.372 -18.315 -9.111 1.00 87.62 143 LEU A O 1
ATOM 1127 N N . TYR A 1 144 ? -20.679 -16.828 -8.076 1.00 87.69 144 TYR A N 1
ATOM 1128 C CA . TYR A 1 144 ? -21.455 -16.488 -9.267 1.00 87.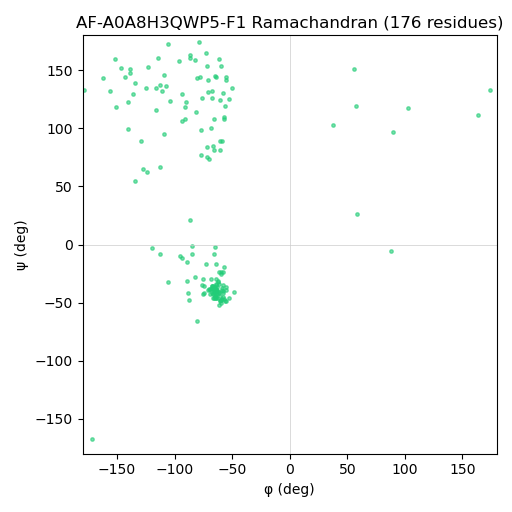69 144 TYR A CA 1
ATOM 1129 C C . TYR A 1 144 ? -21.429 -14.984 -9.521 1.00 87.69 144 TYR A C 1
ATOM 1131 O O . TYR A 1 144 ? -21.252 -14.162 -8.624 1.00 87.69 144 TYR A O 1
ATOM 1139 N N . ARG A 1 145 ? -21.573 -14.595 -10.788 1.00 89.19 145 ARG A N 1
ATOM 1140 C CA . ARG A 1 145 ? -21.600 -13.183 -11.180 1.00 89.19 145 ARG A CA 1
ATOM 1141 C C . ARG A 1 145 ? -22.999 -12.623 -10.952 1.00 89.19 145 ARG A C 1
ATOM 1143 O O . ARG A 1 145 ? -23.921 -13.001 -11.669 1.00 89.19 145 ARG A O 1
ATOM 1150 N N . GLU A 1 146 ? -23.129 -11.689 -10.022 1.00 91.38 146 GLU A N 1
ATOM 1151 C CA . GLU A 1 146 ? -24.405 -11.050 -9.699 1.00 91.38 146 GLU A CA 1
ATOM 1152 C C . GLU A 1 146 ? -24.662 -9.836 -10.597 1.00 91.38 146 GLU A C 1
ATOM 1154 O O . GLU A 1 146 ? -25.717 -9.717 -11.217 1.00 91.38 146 GLU A O 1
ATOM 1159 N N . PHE A 1 147 ? -23.663 -8.966 -10.752 1.00 86.88 147 PHE A N 1
ATOM 1160 C CA . PHE A 1 147 ? -23.779 -7.778 -11.592 1.00 86.88 147 PHE A CA 1
ATOM 1161 C C . PHE A 1 147 ? -22.452 -7.417 -12.260 1.00 86.88 147 PHE A C 1
ATOM 1163 O O . PHE A 1 147 ? -21.368 -7.690 -11.751 1.00 86.88 147 PHE A O 1
ATOM 1170 N N . SER A 1 148 ? -22.526 -6.784 -13.429 1.00 86.88 148 SER A N 1
ATOM 1171 C CA . SER A 1 148 ? -21.354 -6.308 -14.153 1.00 86.88 148 SER A CA 1
ATOM 1172 C C . SER A 1 148 ? -21.641 -4.947 -14.767 1.00 86.88 148 SER A C 1
ATOM 1174 O O . SER A 1 148 ? -22.568 -4.798 -15.559 1.00 86.88 148 SER A O 1
ATOM 1176 N N . SER A 1 149 ? -20.828 -3.957 -14.410 1.00 85.19 149 SER A N 1
ATOM 1177 C CA . SER A 1 149 ? -20.807 -2.650 -15.062 1.00 85.19 149 SER A CA 1
ATOM 1178 C C . SER A 1 149 ? -19.574 -2.507 -15.948 1.00 85.19 149 SER A C 1
ATOM 1180 O O . SER A 1 149 ? -18.638 -3.308 -15.887 1.00 85.19 149 SER A O 1
ATOM 1182 N N . GLU A 1 150 ? -19.506 -1.429 -16.727 1.00 86.25 150 GLU A N 1
ATOM 1183 C CA . GLU A 1 150 ? -18.309 -1.066 -17.495 1.00 86.25 150 GLU A CA 1
ATOM 1184 C C . GLU A 1 150 ? -17.062 -0.876 -16.610 1.00 86.25 150 GLU A C 1
ATOM 1186 O O . GLU A 1 150 ? -15.943 -1.081 -17.072 1.00 86.25 150 GLU A O 1
ATOM 1191 N N . LYS A 1 151 ? -17.237 -0.573 -15.316 1.00 85.81 151 LYS A N 1
ATOM 1192 C CA . LYS A 1 151 ? -16.126 -0.262 -14.405 1.00 85.81 151 LYS A CA 1
ATOM 1193 C C . LYS A 1 151 ? -15.784 -1.377 -13.416 1.00 85.81 151 LYS A C 1
ATOM 1195 O O . LYS A 1 151 ? -14.619 -1.511 -13.063 1.00 85.81 151 LYS A O 1
ATOM 1200 N N . PHE A 1 152 ? -16.757 -2.167 -12.963 1.00 83.56 152 PHE A N 1
ATOM 1201 C CA . PHE A 1 152 ? -16.543 -3.184 -11.923 1.00 83.56 152 PHE A CA 1
ATOM 1202 C C . PHE A 1 152 ? -17.504 -4.373 -12.040 1.00 83.56 152 PHE A C 1
ATOM 1204 O O . PHE A 1 152 ? -18.541 -4.286 -12.701 1.00 83.56 152 PHE A O 1
ATOM 1211 N N . ASP A 1 153 ? -17.117 -5.492 -11.431 1.00 89.75 153 ASP A N 1
ATOM 1212 C CA . ASP A 1 153 ? -17.884 -6.737 -11.368 1.00 89.75 153 ASP A CA 1
ATOM 1213 C C . ASP A 1 153 ? -18.239 -7.038 -9.917 1.00 89.75 153 ASP A C 1
ATOM 1215 O O . ASP A 1 153 ? -17.380 -6.920 -9.044 1.00 89.75 153 ASP A O 1
ATOM 1219 N N . TYR A 1 154 ? -19.493 -7.406 -9.678 1.00 89.50 154 TYR A N 1
ATOM 1220 C CA . TYR A 1 154 ? -19.995 -7.835 -8.382 1.00 89.50 154 TYR A CA 1
ATOM 1221 C C . TYR A 1 154 ? -20.309 -9.329 -8.443 1.00 89.50 154 TYR A C 1
ATOM 1223 O O . TYR A 1 154 ? -20.943 -9.802 -9.396 1.00 89.50 154 TYR A O 1
ATOM 1231 N N . TYR A 1 155 ? -19.830 -10.065 -7.447 1.00 90.12 155 TYR A N 1
ATOM 1232 C CA . TYR A 1 155 ? -19.975 -11.509 -7.360 1.00 90.12 155 TYR A CA 1
ATOM 1233 C C . TYR A 1 155 ? -20.623 -11.881 -6.034 1.00 90.12 155 TYR A C 1
ATOM 1235 O O . TYR A 1 155 ? -20.200 -11.377 -4.994 1.00 90.12 155 TYR A O 1
ATOM 1243 N N . GLY A 1 156 ? -21.601 -12.778 -6.102 1.00 84.12 156 GLY A N 1
ATOM 1244 C CA . GLY A 1 156 ? -22.212 -13.416 -4.946 1.00 84.12 156 GLY A CA 1
ATOM 1245 C C . GLY A 1 156 ? -21.575 -14.778 -4.685 1.00 84.12 156 GLY A C 1
ATOM 1246 O O . GLY A 1 156 ? -20.974 -15.383 -5.579 1.00 84.12 156 GLY A O 1
ATOM 1247 N N . ILE A 1 157 ? -21.700 -15.253 -3.451 1.00 83.75 157 ILE A N 1
ATOM 1248 C CA . ILE A 1 157 ? -21.331 -16.612 -3.053 1.00 83.75 157 ILE A CA 1
ATOM 1249 C C . ILE A 1 157 ? -22.636 -17.365 -2.816 1.00 83.75 157 ILE A C 1
ATOM 1251 O O . ILE A 1 157 ? -23.556 -16.810 -2.223 1.00 83.75 157 ILE A O 1
ATOM 1255 N N . THR A 1 158 ? -22.736 -18.599 -3.299 1.00 76.69 158 THR A N 1
ATOM 1256 C CA . THR A 1 158 ? -23.872 -19.462 -2.964 1.00 76.69 158 THR A CA 1
ATOM 1257 C C . THR A 1 158 ? -23.815 -19.831 -1.480 1.00 76.69 158 THR A C 1
ATOM 1259 O O . THR A 1 158 ? -22.804 -20.358 -1.011 1.00 76.69 158 THR A O 1
ATOM 1262 N N . ASP A 1 159 ? -24.912 -19.576 -0.778 1.00 65.50 159 ASP A N 1
ATOM 1263 C CA . ASP A 1 159 ? -25.188 -19.902 0.628 1.00 65.50 159 ASP A CA 1
ATOM 1264 C C . ASP A 1 159 ? -25.067 -21.400 0.951 1.00 65.50 159 ASP A C 1
ATOM 1266 O O . ASP A 1 159 ? -24.826 -21.782 2.089 1.00 65.50 159 ASP A O 1
ATOM 1270 N N . GLU A 1 160 ? -25.133 -22.264 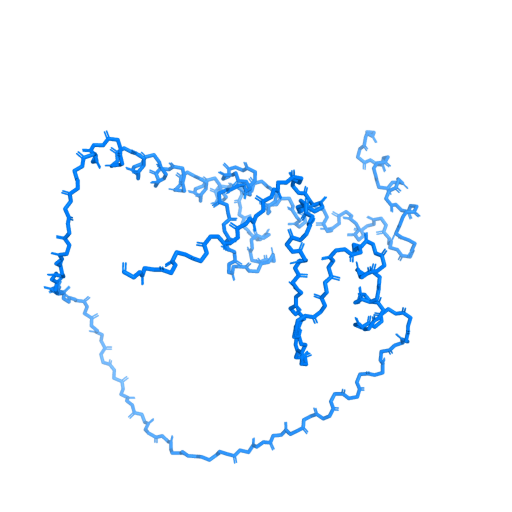-0.060 1.00 64.06 160 GLU A N 1
ATOM 1271 C CA . GLU A 1 160 ? -25.045 -23.718 0.111 1.00 64.06 160 GLU A CA 1
ATOM 1272 C C . GLU A 1 160 ? -23.677 -24.231 0.610 1.00 64.06 160 GLU A C 1
ATOM 1274 O O . GLU A 1 160 ? -23.533 -25.420 0.906 1.00 64.06 160 GLU A O 1
ATOM 1279 N N . THR A 1 161 ? -22.648 -23.377 0.692 1.00 63.00 161 THR A N 1
ATOM 1280 C CA . THR A 1 161 ? -21.292 -23.799 1.079 1.00 63.00 161 THR A CA 1
ATOM 1281 C C . THR A 1 161 ? -20.555 -22.768 1.941 1.00 63.00 161 THR A C 1
ATOM 1283 O O . THR A 1 161 ? -20.625 -21.575 1.637 1.00 63.00 161 THR A O 1
ATOM 1286 N N . PRO A 1 162 ? -19.741 -23.210 2.925 1.00 67.62 162 PRO A N 1
ATOM 1287 C CA . PRO A 1 162 ? -18.884 -22.316 3.691 1.00 67.62 162 PRO A CA 1
ATOM 1288 C C . PRO A 1 162 ? -17.979 -21.515 2.759 1.00 67.62 162 PRO A C 1
ATOM 1290 O O . PRO A 1 162 ? -17.441 -22.048 1.780 1.00 67.62 162 PRO A O 1
ATOM 1293 N N . CYS A 1 163 ? -17.757 -20.242 3.085 1.00 69.19 163 CYS A N 1
ATOM 1294 C CA . CYS A 1 163 ? -16.954 -19.349 2.263 1.00 69.19 163 CYS A CA 1
ATOM 1295 C C . CYS A 1 163 ? -15.579 -19.981 1.967 1.00 69.19 163 CYS A C 1
ATOM 1297 O O . CYS A 1 163 ? -14.842 -20.318 2.898 1.00 69.19 163 CYS A O 1
ATOM 1299 N N . PRO A 1 164 ? -15.171 -20.115 0.692 1.00 64.38 164 PRO A N 1
ATOM 1300 C CA . PRO A 1 164 ? -13.941 -20.823 0.334 1.00 64.38 164 PRO A CA 1
ATOM 1301 C C . PRO A 1 164 ? -12.671 -20.144 0.872 1.00 64.38 164 PRO A C 1
ATOM 1303 O O . PRO A 1 164 ? -11.618 -20.776 0.944 1.00 64.38 164 PRO A O 1
ATOM 1306 N N . LEU A 1 165 ? -12.762 -18.869 1.272 1.00 72.38 165 LEU A N 1
ATOM 1307 C CA . LEU A 1 165 ? -11.643 -18.102 1.819 1.00 72.38 165 LEU A CA 1
ATOM 1308 C C . LEU A 1 165 ? -11.493 -18.258 3.338 1.00 72.38 165 LEU A C 1
ATOM 1310 O O . LEU A 1 165 ? -10.368 -18.386 3.819 1.00 72.38 165 LEU A O 1
ATOM 1314 N N . CYS A 1 166 ? -12.592 -18.251 4.098 1.00 77.56 166 CYS A N 1
ATOM 1315 C CA . CYS A 1 166 ? -12.552 -18.283 5.569 1.00 77.56 166 CYS A CA 1
ATOM 1316 C C . CYS A 1 166 ? -13.102 -19.578 6.189 1.00 77.56 166 CYS A C 1
ATOM 1318 O O . CYS A 1 166 ? -12.914 -19.793 7.383 1.00 77.56 166 CYS A O 1
ATOM 1320 N N . LYS A 1 167 ? -13.707 -20.462 5.384 1.00 71.69 167 LYS A N 1
ATOM 1321 C CA . LYS A 1 167 ? -14.326 -21.740 5.777 1.00 71.69 167 LYS A CA 1
ATOM 1322 C C . LYS A 1 167 ? -15.439 -21.604 6.820 1.00 71.69 167 LYS A C 1
ATOM 1324 O O . LYS A 1 167 ? -15.658 -22.530 7.596 1.00 71.69 167 LYS A O 1
ATOM 1329 N N . LEU A 1 168 ? -16.095 -20.449 6.860 1.00 72.50 168 LEU A N 1
ATOM 1330 C CA . LEU A 1 168 ? -17.226 -20.183 7.741 1.00 72.50 168 LEU A CA 1
ATOM 1331 C C . LEU A 1 168 ? -18.510 -20.093 6.925 1.00 72.50 168 LEU A C 1
ATOM 1333 O O . LEU A 1 168 ? -18.489 -19.599 5.794 1.00 72.50 168 LEU A O 1
ATOM 1337 N N . ASP A 1 169 ? -19.601 -20.545 7.532 1.00 67.56 169 ASP A N 1
ATOM 1338 C CA . ASP A 1 169 ? -20.950 -20.334 7.026 1.00 67.56 169 ASP A CA 1
ATOM 1339 C C . ASP A 1 169 ? -21.354 -18.888 7.328 1.00 67.56 169 ASP A C 1
ATOM 1341 O O . ASP A 1 169 ? -21.223 -18.397 8.457 1.00 67.56 169 ASP A O 1
ATOM 1345 N N . HIS A 1 170 ? -21.768 -18.179 6.285 1.00 66.94 170 HIS A N 1
ATOM 1346 C CA . HIS A 1 170 ? -22.279 -16.819 6.366 1.00 66.94 170 HIS A CA 1
ATOM 1347 C C . HIS A 1 170 ? -23.760 -16.868 6.012 1.00 66.94 170 HIS A C 1
ATOM 1349 O O . HIS A 1 170 ? -24.161 -16.384 4.960 1.00 66.94 170 HIS A O 1
ATOM 1355 N N . ASP A 1 171 ? -24.552 -17.511 6.869 1.00 63.34 171 ASP A N 1
ATOM 1356 C CA . ASP A 1 171 ? -26.002 -17.417 6.767 1.00 63.34 171 ASP A CA 1
ATOM 1357 C C . ASP A 1 171 ? -26.385 -15.964 7.060 1.00 63.34 171 ASP A C 1
ATOM 1359 O O . ASP A 1 171 ? -26.281 -15.483 8.196 1.00 63.34 171 ASP A O 1
ATOM 1363 N N . ASP A 1 172 ? -26.789 -15.249 6.011 1.00 61.78 172 ASP A N 1
ATOM 1364 C CA . ASP A 1 172 ? -27.472 -13.971 6.134 1.00 61.78 172 ASP A CA 1
ATOM 1365 C C . ASP A 1 172 ? -28.834 -14.256 6.775 1.00 61.78 172 ASP A C 1
ATOM 1367 O O . ASP A 1 172 ? -29.844 -14.463 6.104 1.00 61.78 172 ASP A O 1
ATOM 1371 N N . GLU A 1 173 ? -28.854 -14.316 8.107 1.00 60.28 173 GLU A N 1
ATOM 1372 C CA . GLU A 1 173 ? -30.070 -14.281 8.914 1.00 60.28 173 GLU A CA 1
ATOM 1373 C C . GLU A 1 173 ? -30.781 -12.945 8.639 1.00 60.28 173 GLU A C 1
ATOM 1375 O O . GLU A 1 173 ? -30.660 -11.961 9.375 1.00 60.28 173 GLU A O 1
ATOM 1380 N N . GLU A 1 174 ? -31.527 -12.898 7.535 1.00 55.31 174 GLU A N 1
ATOM 1381 C CA . GLU A 1 174 ? -32.574 -11.926 7.259 1.00 55.31 174 GLU A CA 1
ATOM 1382 C C . GLU A 1 174 ? -33.596 -12.056 8.393 1.00 55.31 174 GLU A C 1
ATOM 1384 O O . GLU A 1 174 ? -34.550 -12.839 8.341 1.00 55.31 174 GLU A O 1
ATOM 1389 N N . VAL A 1 175 ? -33.376 -11.287 9.466 1.00 51.06 175 VAL A N 1
ATOM 1390 C CA . VAL A 1 175 ? -34.300 -11.155 10.592 1.00 51.06 175 VAL A CA 1
ATOM 1391 C C . VAL A 1 175 ? -35.567 -10.476 10.081 1.00 51.06 175 VAL A C 1
ATOM 1393 O O . VAL A 1 175 ? -35.796 -9.274 10.251 1.00 51.06 175 VAL A O 1
ATOM 1396 N N . ARG A 1 176 ? -36.440 -11.272 9.469 1.00 50.03 176 ARG A N 1
ATOM 1397 C CA . ARG A 1 176 ? -37.787 -10.882 9.087 1.00 50.03 176 ARG A CA 1
ATOM 1398 C C . ARG A 1 176 ? -38.623 -10.766 10.356 1.00 50.03 176 ARG A C 1
ATOM 1400 O O . ARG A 1 176 ? -39.339 -11.689 10.740 1.00 50.03 176 ARG A O 1
ATOM 1407 N N . LYS A 1 177 ? -38.532 -9.609 11.013 1.00 44.22 177 LYS A N 1
ATOM 1408 C CA . LYS A 1 177 ? -39.417 -9.231 12.119 1.00 44.22 177 LYS A CA 1
ATOM 1409 C C . LYS A 1 177 ? -40.875 -9.301 11.644 1.00 44.22 177 LYS A C 1
ATOM 1411 O O . LYS A 1 177 ? -41.258 -8.602 10.706 1.00 44.22 177 LYS A O 1
ATOM 1416 N N . ARG A 1 178 ? -41.670 -10.151 12.291 1.00 46.53 178 ARG A N 1
ATOM 1417 C CA . ARG A 1 178 ? -43.127 -10.019 12.387 1.00 46.53 178 ARG A CA 1
ATOM 1418 C C . ARG A 1 178 ? -43.481 -9.698 13.827 1.00 46.53 178 ARG A C 1
ATOM 1420 O O . ARG A 1 178 ? -42.782 -10.233 14.714 1.00 46.53 178 ARG A O 1
#

Radius of gyration: 25.9 Å; Cα contacts (8 Å, |Δi|>4): 78; chains: 1; bounding box: 68×63×60 Å

Solvent-accessible surface area (backbone atoms only — not comparable to full-atom values): 11952 Å² total; per-residue (Å²): 114,72,76,58,53,54,51,60,57,48,42,75,79,37,79,93,57,54,69,68,56,53,52,53,51,54,60,46,45,46,47,50,51,53,41,41,64,64,64,34,63,92,74,62,86,82,79,91,71,52,70,71,62,48,36,68,53,48,75,67,56,42,50,51,53,34,50,53,55,51,53,52,50,54,51,52,51,60,58,60,77,72,58,96,65,95,76,82,90,80,88,80,91,84,85,86,89,89,83,87,84,89,87,84,90,80,90,82,81,86,80,89,75,88,76,86,73,84,78,82,70,88,68,75,84,81,77,40,74,66,48,56,50,51,55,51,43,73,74,35,81,56,47,45,82,72,47,74,57,100,87,52,77,42,70,45,68,51,80,93,50,50,39,92,88,78,69,45,77,77,78,80,78,75,79,77,83,126

Mean predicted aligned error: 20.87 Å

Secondary structure (DSSP, 8-state):
-HHHHHHHHHHHHSTT--HHHHHHHHHHHHHHHHHHHHH-GGG-----S-HHHHHT--HHHHHHHHHHHHHHHHHHHHHHTT----------------------PPP-----------------TTS-HHHHHHHHHHH-TTEEEEEE-SS-EEEEE-TTS--TTT------------

pLDDT: mean 71.89, std 21.41, range [28.02, 96.19]

Nearest PDB structures (foldseek):
  4i43-assembly1_B  TM=3.572E-01  e=7.134E+00  Saccharomyces cerevisiae S288C
  2rn7-assembly1_A  TM=1.900E-01  e=7.134E+00  Shigella flexneri

Foldseek 3Di:
DVVVVVLVVVCVVVPPDDSVNVVVVCLLCVQVVLLCVLQPVVPDDDDPDDSNRSSPDDPVRSVVNSVVNVVVVVVVVVVVVPDPDDDDDDDDDDDDDDDDDDDDDDDDDDDDDDDDDPPPPPDDPPDDPVNVVVVVCVVQVQKDFPDDDPVDTDIDGDQPAQDPVPRHRDPPPPVPDD